Protein AF-A0A450WZ02-F1 (afdb_monomer_lite)

pLDDT: mean 93.68, std 9.13, range [35.69, 98.94]

InterPro domains:
  IPR004843 Calcineurin-like, phosphoesterase domain [PF00149] (18-175)
  IPR029052 Metallo-dependent phosphatase-like [G3DSA:3.60.21.10] (2-239)
  IPR029052 Metallo-dependent phosphatase-like [SSF56300] (8-225)
  IPR051918 Serine/threonine-protein phosphatase CPPED1 [PTHR43143] (14-234)

Radius of gyration: 17.86 Å; chains: 1; bounding box: 42×39×48 Å

Organism: NCBI:txid2126342

Sequence (249 aa):
MNPNFEIEWQLGCEIFQAIERHIPYVLCIGNHDQGYDPHPPKGVSAYSNRRDSKIDAYFPPSRFQRNPLYRYGGNFEGSSSNYFVFFTADGMDFMVITLEFMPRNEAIAWADKVIDAHRTRRCIVLTHGFLDTRANRNLHEGSYAIEGNTAQAIWDKFLKRHKNIFLVLCGHDHGEAKRSDKGEHGNLVHQVMANYQFFEKGGNGWMRVLHFHPEEDRIQFRTYSPVLNRYRHEPSSEFSLPYPMDDPR

Structure (mmCIF, N/CA/C/O backbone):
data_AF-A0A450WZ02-F1
#
_entry.id   AF-A0A450WZ02-F1
#
loop_
_atom_site.group_PDB
_atom_site.id
_atom_site.type_symbol
_atom_site.label_atom_id
_atom_site.label_alt_id
_atom_site.label_comp_id
_atom_site.label_asym_id
_atom_site.label_entity_id
_atom_site.label_seq_id
_atom_site.pdbx_PDB_ins_code
_atom_site.Cartn_x
_atom_site.Cartn_y
_atom_site.Cartn_z
_atom_site.occupancy
_atom_site.B_iso_or_equiv
_atom_site.auth_seq_id
_atom_site.auth_comp_id
_atom_site.auth_asym_id
_atom_site.auth_atom_id
_atom_site.pdbx_PDB_model_num
ATOM 1 N N . MET A 1 1 ? 17.151 -9.593 -25.426 1.00 35.69 1 MET A N 1
ATOM 2 C CA . MET A 1 1 ? 16.803 -10.186 -24.115 1.00 35.69 1 MET A CA 1
ATOM 3 C C . MET A 1 1 ? 15.761 -9.287 -23.475 1.00 35.69 1 MET A C 1
ATOM 5 O O . MET A 1 1 ? 15.899 -8.080 -23.617 1.00 35.69 1 MET A O 1
ATOM 9 N N . ASN A 1 2 ? 14.709 -9.859 -22.888 1.00 41.38 2 ASN A N 1
ATOM 10 C CA . ASN A 1 2 ? 13.503 -9.147 -22.448 1.00 41.38 2 ASN A CA 1
ATOM 11 C C . ASN A 1 2 ? 13.264 -9.398 -20.947 1.00 41.38 2 ASN A C 1
ATOM 13 O O . ASN A 1 2 ? 13.079 -10.564 -20.598 1.00 41.38 2 ASN A O 1
ATOM 17 N N . PRO A 1 3 ? 13.353 -8.374 -20.079 1.00 48.81 3 PRO A N 1
ATOM 18 C CA . PRO A 1 3 ? 13.080 -8.589 -18.652 1.00 48.81 3 PRO A CA 1
ATOM 19 C C . PRO A 1 3 ? 12.512 -7.396 -17.828 1.00 48.81 3 PRO A C 1
ATOM 21 O O . PRO A 1 3 ? 13.119 -6.346 -17.832 1.00 48.81 3 PRO A O 1
ATOM 24 N N . ASN A 1 4 ? 11.482 -7.444 -16.974 1.00 56.84 4 ASN A N 1
ATOM 25 C CA . ASN A 1 4 ? 10.454 -8.450 -16.693 1.00 56.84 4 ASN A CA 1
ATOM 26 C C . ASN A 1 4 ? 10.973 -9.900 -16.704 1.00 56.84 4 ASN A C 1
ATOM 28 O O . ASN A 1 4 ? 10.467 -10.733 -17.459 1.00 56.84 4 ASN A O 1
ATOM 32 N N . PHE A 1 5 ? 12.059 -10.178 -15.965 1.00 74.50 5 PHE A N 1
ATOM 33 C CA . PHE A 1 5 ? 12.726 -11.482 -15.998 1.00 74.50 5 PHE A CA 1
ATOM 34 C C . PHE A 1 5 ? 11.727 -12.573 -15.579 1.00 74.50 5 PHE A C 1
ATOM 36 O O . PHE A 1 5 ? 11.249 -12.586 -14.448 1.00 74.50 5 PHE A O 1
ATOM 43 N N . GLU A 1 6 ? 11.418 -13.507 -16.485 1.00 85.56 6 GLU A N 1
ATOM 44 C CA . GLU A 1 6 ? 10.421 -14.573 -16.265 1.00 85.56 6 GLU A CA 1
ATOM 45 C C . GLU A 1 6 ? 10.664 -15.344 -14.955 1.00 85.56 6 GLU A C 1
ATOM 47 O O . GLU A 1 6 ? 9.730 -15.698 -14.239 1.00 85.56 6 GLU A O 1
ATOM 52 N N . ILE A 1 7 ? 11.943 -15.546 -14.621 1.00 92.00 7 ILE A N 1
ATOM 53 C CA . ILE A 1 7 ? 12.393 -16.259 -13.425 1.00 92.00 7 ILE A CA 1
ATOM 54 C C . ILE A 1 7 ? 12.082 -15.514 -12.117 1.00 92.00 7 ILE A C 1
ATOM 56 O O . ILE A 1 7 ? 11.792 -16.164 -11.119 1.00 92.00 7 ILE A O 1
ATOM 60 N N . GLU A 1 8 ? 12.085 -14.178 -12.099 1.00 93.12 8 GLU A N 1
ATOM 61 C CA . GLU A 1 8 ? 11.747 -13.396 -10.897 1.00 93.12 8 GLU A CA 1
ATOM 62 C C . GLU A 1 8 ? 10.260 -13.552 -10.565 1.00 93.12 8 GLU A C 1
ATOM 64 O O . GLU A 1 8 ? 9.893 -13.864 -9.430 1.00 93.12 8 GLU A O 1
ATOM 69 N N . TRP A 1 9 ? 9.409 -13.438 -11.588 1.00 94.38 9 TRP A N 1
ATOM 70 C CA . TRP A 1 9 ? 7.970 -13.667 -11.479 1.00 94.38 9 TRP A CA 1
ATOM 71 C C . TRP A 1 9 ? 7.628 -15.114 -11.117 1.00 94.38 9 TRP A C 1
ATOM 73 O O . TRP A 1 9 ? 6.756 -15.344 -10.275 1.00 94.38 9 TRP A O 1
ATOM 83 N N . GLN A 1 10 ? 8.332 -16.089 -11.701 1.00 95.00 10 GLN A N 1
ATOM 84 C CA . GLN A 1 10 ? 8.174 -17.501 -11.364 1.00 95.00 10 GLN A CA 1
ATOM 85 C C . GLN A 1 10 ? 8.525 -17.774 -9.897 1.00 95.00 10 GLN A C 1
ATOM 87 O O . GLN A 1 10 ? 7.679 -18.287 -9.165 1.00 95.00 10 GLN A O 1
ATOM 92 N N . LEU A 1 11 ? 9.722 -17.387 -9.447 1.00 94.62 11 LEU A N 1
ATOM 93 C CA . LEU A 1 11 ? 10.167 -17.613 -8.068 1.00 94.62 11 LEU A CA 1
ATOM 94 C C . LEU A 1 11 ? 9.271 -16.886 -7.058 1.00 94.62 11 LEU A C 1
ATOM 96 O O . LEU A 1 11 ? 8.882 -17.470 -6.047 1.00 94.62 11 LEU A O 1
ATOM 100 N N . GLY A 1 12 ? 8.875 -15.642 -7.345 1.00 94.00 12 GLY A N 1
ATOM 101 C CA . GLY A 1 12 ? 7.908 -14.912 -6.525 1.00 94.00 12 GLY A CA 1
ATOM 102 C C . GLY A 1 12 ? 6.568 -15.649 -6.426 1.00 94.00 12 GLY A C 1
ATOM 103 O O . GLY A 1 12 ? 6.035 -15.835 -5.333 1.00 94.00 12 GLY A O 1
ATOM 104 N N . CYS A 1 13 ? 6.038 -16.135 -7.550 1.00 94.69 13 CYS A N 1
ATOM 105 C CA . CYS A 1 13 ? 4.798 -16.906 -7.585 1.00 94.69 13 CYS A CA 1
ATOM 106 C C . CYS A 1 13 ? 4.880 -18.199 -6.757 1.00 94.69 13 CYS A C 1
ATOM 108 O O . CYS A 1 13 ? 3.974 -18.446 -5.956 1.00 94.69 13 CYS A O 1
ATOM 110 N N . GLU A 1 14 ? 5.955 -18.977 -6.913 1.00 94.81 14 GLU A N 1
ATOM 111 C CA . GLU A 1 14 ? 6.219 -20.219 -6.173 1.00 94.81 14 GLU A CA 1
ATOM 112 C C 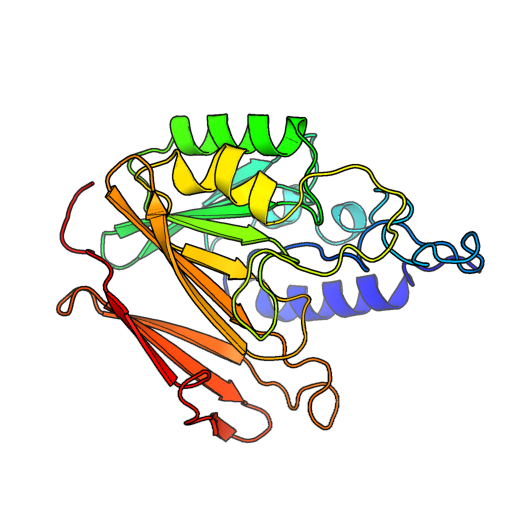. GLU A 1 14 ? 6.309 -19.970 -4.656 1.00 94.81 14 GLU A C 1
ATOM 114 O O . GLU A 1 14 ? 5.664 -20.668 -3.872 1.00 94.81 14 GLU A O 1
ATOM 119 N N . ILE A 1 15 ? 7.018 -18.917 -4.229 1.00 93.81 15 ILE A N 1
ATOM 120 C CA . ILE A 1 15 ? 7.116 -18.528 -2.812 1.00 93.81 15 ILE A CA 1
ATOM 121 C C . ILE A 1 15 ? 5.741 -18.136 -2.251 1.00 93.81 15 ILE A C 1
ATOM 123 O O . ILE A 1 15 ? 5.367 -18.581 -1.164 1.00 93.81 15 ILE A O 1
ATOM 127 N N . PHE A 1 16 ? 4.946 -17.351 -2.987 1.00 94.38 16 PHE A N 1
ATOM 128 C CA . PHE A 1 16 ? 3.605 -16.975 -2.530 1.00 94.38 16 PHE A CA 1
ATOM 129 C C . PHE A 1 16 ? 2.635 -18.166 -2.477 1.00 94.38 16 PHE A C 1
ATOM 131 O O . PHE A 1 16 ? 1.810 -18.222 -1.565 1.00 94.38 16 PHE A O 1
ATOM 138 N N . GLN A 1 17 ? 2.751 -19.153 -3.377 1.00 91.81 17 GLN A N 1
ATOM 139 C CA . GLN A 1 17 ? 1.939 -20.382 -3.317 1.00 91.81 17 GLN A CA 1
ATOM 140 C C . GLN A 1 17 ? 2.139 -21.149 -1.998 1.00 91.81 17 GLN A C 1
ATOM 142 O O . GLN A 1 17 ? 1.180 -21.725 -1.483 1.00 91.81 17 GLN A O 1
ATOM 147 N N . ALA A 1 18 ? 3.342 -21.111 -1.413 1.00 92.56 18 ALA A N 1
ATOM 148 C CA . ALA A 1 18 ? 3.637 -21.773 -0.141 1.00 92.56 18 ALA A CA 1
ATOM 149 C C . ALA A 1 18 ? 2.910 -21.152 1.072 1.00 92.56 18 ALA A C 1
ATOM 151 O O . ALA A 1 18 ? 2.700 -21.842 2.068 1.00 92.56 18 ALA A O 1
ATOM 152 N N . ILE A 1 19 ? 2.501 -19.876 1.003 1.00 90.62 19 ILE A N 1
ATOM 153 C CA . ILE A 1 19 ? 1.808 -19.176 2.105 1.00 90.62 19 ILE A CA 1
ATOM 154 C C . ILE A 1 19 ? 0.323 -18.903 1.835 1.00 90.62 19 ILE A C 1
ATOM 156 O O . ILE A 1 19 ? -0.423 -18.626 2.768 1.00 90.62 19 ILE A O 1
ATOM 160 N N . GLU A 1 20 ? -0.132 -19.003 0.587 1.00 87.56 20 GLU A N 1
ATOM 161 C CA . GLU A 1 20 ? -1.436 -18.511 0.115 1.00 87.56 20 GLU A CA 1
ATOM 162 C C . GLU A 1 20 ? -2.669 -19.079 0.839 1.00 87.56 20 GLU A C 1
ATOM 164 O O . GLU A 1 20 ? -3.699 -18.408 0.926 1.00 87.56 20 GLU A O 1
ATOM 169 N N . ARG A 1 21 ? -2.569 -20.297 1.386 1.00 85.50 21 ARG A N 1
ATOM 170 C CA . ARG A 1 21 ? -3.632 -20.949 2.180 1.00 85.50 21 ARG A CA 1
ATOM 171 C C . ARG A 1 21 ? -3.442 -20.838 3.696 1.00 85.50 21 ARG A C 1
ATOM 173 O O . ARG A 1 21 ? -4.251 -21.376 4.446 1.00 85.50 21 ARG A O 1
ATOM 180 N N . HIS A 1 22 ? -2.387 -20.160 4.136 1.00 90.88 22 HIS A N 1
ATOM 181 C CA . HIS A 1 22 ? -1.986 -20.048 5.539 1.00 90.88 22 HIS A CA 1
ATOM 182 C C . HIS A 1 22 ? -1.952 -18.596 6.028 1.00 90.88 22 HIS A C 1
ATOM 184 O O . HIS A 1 22 ? -2.196 -18.347 7.206 1.00 90.88 22 HIS A O 1
ATOM 190 N N . ILE A 1 23 ? -1.666 -17.641 5.138 1.00 91.19 23 ILE A N 1
ATOM 191 C CA . ILE A 1 23 ? -1.546 -16.215 5.444 1.00 91.19 23 ILE A CA 1
ATOM 192 C C . ILE A 1 23 ? -2.300 -15.418 4.363 1.00 91.19 23 ILE A C 1
ATOM 194 O O . ILE A 1 23 ? -2.001 -15.581 3.175 1.00 91.19 23 ILE A O 1
ATOM 198 N N . PRO A 1 24 ? -3.264 -14.548 4.727 1.00 91.31 24 PRO A N 1
ATOM 199 C CA . PRO A 1 24 ? -3.897 -13.652 3.768 1.00 91.31 24 PRO A CA 1
ATOM 200 C C . PRO A 1 24 ? -2.876 -12.621 3.273 1.00 91.31 24 PRO A C 1
ATOM 202 O O . PRO A 1 24 ? -2.177 -12.003 4.074 1.00 91.31 24 PRO A O 1
ATOM 205 N N . TYR A 1 25 ? -2.811 -12.395 1.961 1.00 94.00 25 TYR A N 1
ATOM 206 C CA . TYR A 1 25 ? -1.931 -11.383 1.377 1.00 94.00 25 TYR A CA 1
ATOM 207 C C . TYR A 1 25 ? -2.626 -10.560 0.288 1.00 94.00 25 TYR A C 1
ATOM 209 O O . TYR A 1 25 ? -3.518 -11.040 -0.417 1.00 94.00 25 TYR A O 1
ATOM 217 N N . VAL A 1 26 ? -2.170 -9.314 0.154 1.00 95.69 26 VAL A N 1
ATOM 218 C CA . VAL A 1 26 ? -2.519 -8.377 -0.919 1.00 95.69 26 VAL A CA 1
ATOM 219 C C . VAL A 1 26 ? -1.207 -7.891 -1.531 1.00 95.69 26 VAL A C 1
ATOM 221 O O . VAL A 1 26 ? -0.297 -7.519 -0.791 1.00 95.69 26 VAL A O 1
ATOM 224 N N . LEU A 1 27 ? -1.089 -7.930 -2.857 1.00 96.00 27 LEU A N 1
ATOM 225 C CA . LEU A 1 27 ? 0.098 -7.479 -3.582 1.00 96.00 27 LEU A CA 1
ATOM 226 C C . LEU A 1 27 ? -0.101 -6.071 -4.125 1.00 96.00 27 LEU A C 1
ATOM 228 O O . LEU A 1 27 ? -1.142 -5.774 -4.695 1.00 96.00 27 LEU A O 1
ATOM 232 N N . CYS A 1 28 ? 0.934 -5.245 -4.012 1.00 97.00 28 CYS A N 1
ATOM 233 C CA . CYS A 1 28 ? 1.017 -3.949 -4.668 1.00 97.00 28 CYS A CA 1
ATOM 234 C C . CYS A 1 28 ? 2.191 -3.977 -5.643 1.00 97.00 28 CYS A C 1
ATOM 236 O O . CYS A 1 28 ? 3.328 -4.165 -5.210 1.00 97.00 28 CYS A O 1
ATOM 238 N N . ILE A 1 29 ? 1.922 -3.779 -6.935 1.00 95.81 29 ILE A N 1
ATOM 239 C CA . ILE A 1 29 ? 2.976 -3.713 -7.951 1.00 95.81 29 ILE A CA 1
ATOM 240 C C . ILE A 1 29 ? 3.786 -2.417 -7.813 1.00 95.81 29 ILE A C 1
ATOM 242 O O . ILE A 1 29 ? 3.241 -1.351 -7.515 1.00 95.81 29 ILE A O 1
ATOM 246 N N . GLY A 1 30 ? 5.096 -2.519 -8.008 1.00 95.00 30 GLY A N 1
ATOM 247 C CA . GLY A 1 30 ? 6.044 -1.416 -7.976 1.00 95.00 30 GLY A CA 1
ATOM 248 C C . GLY A 1 30 ? 6.490 -0.938 -9.349 1.00 95.00 30 GLY A C 1
ATOM 249 O O . GLY A 1 30 ? 6.017 -1.389 -10.391 1.00 95.00 30 GLY A O 1
ATOM 250 N N . ASN A 1 31 ? 7.441 -0.003 -9.355 1.00 93.69 31 ASN A N 1
ATOM 251 C CA . ASN A 1 31 ? 7.962 0.563 -10.599 1.00 93.69 31 ASN A CA 1
ATOM 252 C C . ASN A 1 31 ? 8.726 -0.471 -11.448 1.00 93.69 31 ASN A C 1
ATOM 254 O O . ASN A 1 31 ? 8.789 -0.310 -12.664 1.00 93.69 31 ASN A O 1
ATOM 258 N N . HIS A 1 32 ? 9.278 -1.518 -10.823 1.00 93.44 32 HIS A N 1
ATOM 259 C CA . HIS A 1 32 ? 9.980 -2.618 -11.494 1.00 93.44 32 HIS A CA 1
ATOM 260 C C . HIS A 1 32 ? 9.039 -3.657 -12.127 1.00 93.44 32 HIS A C 1
ATOM 262 O O . HIS A 1 32 ? 9.446 -4.354 -13.053 1.00 93.44 32 HIS A O 1
ATOM 268 N N . ASP A 1 33 ? 7.786 -3.730 -11.669 1.00 94.69 33 ASP A N 1
ATOM 269 C CA . ASP A 1 33 ? 6.807 -4.737 -12.096 1.00 94.69 33 ASP A CA 1
ATOM 270 C C . ASP A 1 33 ? 6.028 -4.336 -13.361 1.00 94.69 33 ASP A C 1
ATOM 272 O O . ASP A 1 33 ? 5.289 -5.153 -13.915 1.00 94.69 33 ASP A O 1
ATOM 276 N N . GLN A 1 34 ? 6.173 -3.088 -13.822 1.00 91.19 34 GLN A N 1
ATOM 277 C CA . GLN A 1 34 ? 5.563 -2.573 -15.050 1.00 91.19 34 GLN A CA 1
ATOM 278 C C . GLN A 1 34 ? 6.633 -1.980 -15.980 1.00 91.19 34 GLN A C 1
ATOM 280 O O . GLN A 1 34 ? 7.400 -1.113 -15.564 1.00 91.19 34 GLN A O 1
ATOM 285 N N . GLY A 1 35 ? 6.658 -2.445 -17.232 1.00 90.50 35 GLY A N 1
ATOM 286 C CA . GLY A 1 35 ? 7.468 -1.952 -18.348 1.00 90.50 35 GLY A 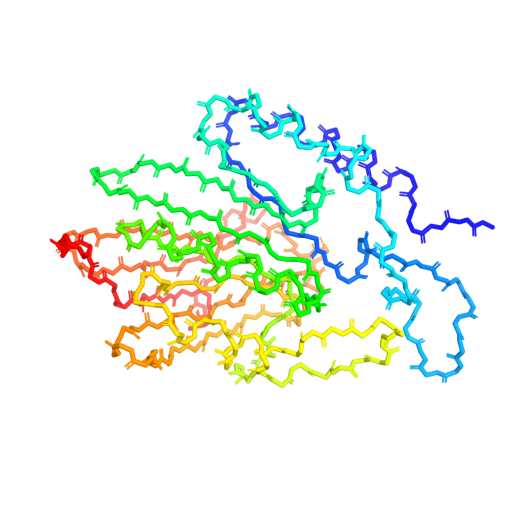CA 1
ATOM 287 C C . GLY A 1 35 ? 8.985 -1.968 -18.141 1.00 90.50 35 GLY A C 1
ATOM 288 O O . GLY A 1 35 ? 9.508 -1.314 -17.243 1.00 90.50 35 GLY A O 1
ATOM 289 N N . TYR A 1 36 ? 9.728 -2.602 -19.050 1.00 91.19 36 TYR A N 1
ATOM 290 C CA . TYR A 1 36 ? 11.189 -2.477 -19.069 1.00 91.19 36 TYR A CA 1
ATOM 291 C C . TYR A 1 36 ? 11.765 -2.276 -20.468 1.00 91.19 36 TYR A C 1
ATOM 293 O O . TYR A 1 36 ? 11.321 -2.880 -21.441 1.00 91.19 36 TYR A O 1
ATOM 301 N N . ASP A 1 37 ? 12.779 -1.419 -20.539 1.00 89.56 37 ASP A N 1
ATOM 302 C CA . ASP A 1 37 ? 13.630 -1.203 -21.698 1.00 89.56 37 ASP A CA 1
ATOM 303 C C . ASP A 1 37 ? 15.099 -1.267 -21.233 1.00 89.56 37 ASP A C 1
ATOM 305 O O . ASP A 1 37 ? 15.474 -0.508 -20.336 1.00 89.56 37 ASP A O 1
ATOM 309 N N . PRO A 1 38 ? 15.947 -2.156 -21.791 1.00 89.00 38 PRO A N 1
ATOM 310 C CA . PRO A 1 38 ? 17.371 -2.204 -21.452 1.00 89.00 38 PRO A CA 1
ATOM 311 C C . PRO A 1 38 ? 18.166 -1.001 -21.982 1.00 89.00 38 PRO A C 1
ATOM 313 O O . PRO A 1 38 ? 19.296 -0.787 -21.547 1.00 89.00 38 PRO A O 1
ATOM 316 N N . HIS A 1 39 ? 17.610 -0.228 -22.921 1.00 91.25 39 HIS A N 1
ATOM 317 C CA . HIS A 1 39 ? 18.265 0.915 -23.558 1.00 91.25 39 HIS A CA 1
ATOM 318 C C . HIS A 1 39 ? 17.325 2.137 -23.602 1.00 91.25 39 HIS A C 1
ATOM 320 O O . HIS A 1 39 ? 17.039 2.656 -24.686 1.00 91.25 39 HIS A O 1
ATOM 326 N N . PRO A 1 40 ? 16.838 2.621 -22.442 1.00 89.56 40 PRO A N 1
ATOM 327 C CA . PRO A 1 40 ? 15.923 3.752 -22.399 1.00 89.56 40 PRO A CA 1
ATOM 328 C C . PRO A 1 40 ? 16.619 5.030 -22.912 1.00 89.56 40 PRO A C 1
ATOM 330 O O . PRO A 1 40 ? 17.850 5.147 -22.834 1.00 89.56 40 PRO A O 1
ATOM 333 N N . PRO A 1 41 ? 15.863 6.033 -23.398 1.00 89.50 41 PRO A N 1
ATOM 334 C CA . PRO A 1 41 ? 16.416 7.343 -23.733 1.00 89.50 41 PRO A CA 1
ATOM 335 C C . PRO A 1 41 ? 17.217 7.948 -22.570 1.00 89.50 41 PRO A C 1
ATOM 337 O O . PRO A 1 41 ? 16.915 7.712 -21.401 1.00 89.50 41 PRO A O 1
ATOM 340 N N . LYS A 1 42 ? 18.238 8.764 -22.861 1.00 89.00 42 LYS A N 1
ATOM 341 C CA . LYS A 1 42 ? 19.106 9.334 -21.815 1.00 89.00 42 LYS A CA 1
ATOM 342 C C . LYS A 1 42 ? 18.285 10.097 -20.766 1.00 89.00 42 LYS A C 1
ATOM 344 O O . LYS A 1 42 ? 17.628 11.081 -21.088 1.00 89.00 42 LYS A O 1
ATOM 349 N N . GLY A 1 43 ? 18.406 9.674 -19.509 1.00 86.06 43 GLY A N 1
ATOM 350 C CA . GLY A 1 43 ? 17.680 10.240 -18.369 1.00 86.06 43 GLY A CA 1
ATOM 351 C C . GLY A 1 43 ? 16.363 9.526 -18.053 1.00 86.06 43 GLY A C 1
ATOM 352 O O . GLY A 1 43 ? 15.857 9.702 -16.950 1.00 86.06 43 GLY A O 1
ATOM 353 N N . VAL A 1 44 ? 15.839 8.695 -18.957 1.00 88.81 44 VAL A N 1
ATOM 354 C CA . VAL A 1 44 ? 14.633 7.890 -18.733 1.00 88.81 44 VAL A CA 1
ATOM 355 C C . VAL A 1 44 ? 14.971 6.622 -17.947 1.00 88.81 44 VAL A C 1
ATOM 357 O O . VAL A 1 44 ? 16.017 6.006 -18.149 1.00 88.81 44 VAL A O 1
ATOM 360 N N . SER A 1 45 ? 14.087 6.239 -17.026 1.00 90.12 45 SER A N 1
ATOM 361 C CA . SER A 1 45 ? 14.211 4.997 -16.259 1.00 90.12 45 SER A CA 1
ATOM 362 C C . SER A 1 45 ? 14.085 3.769 -17.167 1.00 90.12 45 SER A C 1
ATOM 364 O O . SER A 1 45 ? 13.196 3.703 -18.015 1.00 90.12 45 SER A O 1
ATOM 366 N N . ALA A 1 46 ? 14.928 2.756 -16.940 1.00 91.19 46 ALA A N 1
ATOM 367 C CA . ALA A 1 46 ? 14.789 1.455 -17.599 1.00 91.19 46 ALA A CA 1
ATOM 368 C C . ALA A 1 46 ? 13.448 0.788 -17.249 1.00 91.19 46 ALA A C 1
ATOM 370 O O . ALA A 1 46 ? 12.822 0.183 -18.111 1.00 91.19 46 ALA A O 1
ATOM 371 N N . TYR A 1 47 ? 12.973 0.958 -16.011 1.00 91.88 47 TYR A N 1
ATOM 372 C CA . TYR A 1 47 ? 11.698 0.431 -15.507 1.00 91.88 47 TYR A CA 1
ATOM 373 C C . TYR A 1 47 ? 10.587 1.486 -15.568 1.00 91.88 47 TYR A C 1
ATOM 375 O O . TYR A 1 47 ? 10.890 2.677 -15.483 1.00 91.88 47 TYR A O 1
ATOM 383 N N . SER A 1 48 ? 9.313 1.094 -15.661 1.00 92.50 48 SER A N 1
ATOM 384 C CA . SER A 1 48 ? 8.176 2.022 -15.800 1.00 92.50 48 SER A CA 1
ATOM 385 C C . SER A 1 48 ? 8.332 2.996 -16.984 1.00 92.50 48 SER A C 1
ATOM 387 O O . SER A 1 48 ? 7.966 4.170 -16.920 1.00 92.50 48 SER A O 1
ATOM 389 N N . ASN A 1 49 ? 8.871 2.504 -18.106 1.00 89.56 49 ASN A N 1
ATOM 390 C CA . ASN A 1 49 ? 8.766 3.183 -19.407 1.00 89.56 49 ASN A CA 1
ATOM 391 C C . ASN A 1 49 ? 7.449 2.845 -20.141 1.00 89.56 49 ASN A C 1
ATOM 393 O O . ASN A 1 49 ? 7.063 3.531 -21.083 1.00 89.56 49 ASN A O 1
ATOM 397 N N . ARG A 1 50 ? 6.759 1.790 -19.693 1.00 90.44 50 ARG A N 1
ATOM 398 C CA . ARG A 1 50 ? 5.470 1.277 -20.179 1.00 90.44 50 ARG A CA 1
ATOM 399 C C . ARG A 1 50 ? 4.676 0.723 -18.989 1.00 90.44 50 ARG A C 1
ATOM 401 O O . ARG A 1 50 ? 5.208 0.622 -17.885 1.00 90.44 50 ARG A O 1
ATOM 408 N N . ARG A 1 51 ? 3.411 0.363 -19.221 1.00 90.81 51 ARG A N 1
ATOM 409 C CA . ARG A 1 51 ? 2.493 -0.203 -18.211 1.00 90.81 51 ARG A CA 1
ATOM 410 C C . ARG A 1 51 ? 2.263 -1.712 -18.337 1.00 90.81 51 ARG A C 1
ATOM 412 O O . ARG A 1 51 ? 1.426 -2.257 -17.629 1.00 90.81 51 ARG A O 1
ATOM 419 N N . ASP A 1 52 ? 2.962 -2.395 -19.241 1.00 91.12 52 ASP A N 1
ATOM 420 C CA . ASP A 1 52 ? 2.853 -3.845 -19.383 1.00 91.12 52 ASP A CA 1
ATOM 421 C C . ASP A 1 52 ? 3.476 -4.559 -18.176 1.00 91.12 52 ASP A C 1
ATOM 423 O O . ASP A 1 52 ? 4.615 -4.298 -17.793 1.00 91.12 52 ASP A O 1
ATOM 427 N N . SER A 1 53 ? 2.721 -5.471 -17.572 1.00 94.19 53 SER A N 1
ATOM 428 C CA . SER A 1 53 ? 3.138 -6.238 -16.400 1.00 94.19 53 SER A CA 1
ATOM 429 C C . SER A 1 53 ? 2.835 -7.718 -16.599 1.00 94.19 53 SER A C 1
ATOM 431 O O . SER A 1 53 ? 1.885 -8.087 -17.289 1.00 94.19 53 SER A O 1
ATOM 433 N N . LYS A 1 54 ? 3.627 -8.580 -15.957 1.00 95.12 54 LYS A N 1
ATOM 434 C CA . LYS A 1 54 ? 3.358 -10.022 -15.877 1.00 95.12 54 LYS A CA 1
ATOM 435 C C . LYS A 1 54 ? 2.431 -10.392 -14.713 1.00 95.12 54 LYS A C 1
ATOM 437 O O . LYS A 1 54 ? 2.104 -11.5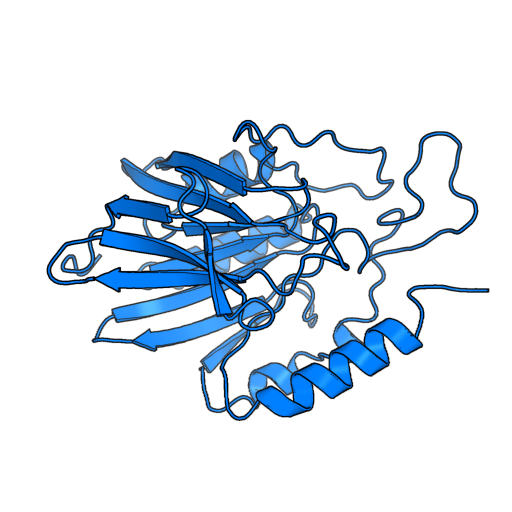71 -14.572 1.00 95.12 54 LYS A O 1
ATOM 442 N N . ILE A 1 55 ? 1.965 -9.417 -13.922 1.00 96.25 55 ILE A N 1
ATOM 443 C CA . ILE A 1 55 ? 1.128 -9.647 -12.734 1.00 96.25 55 ILE A CA 1
ATOM 444 C C . ILE A 1 55 ? -0.064 -10.569 -13.013 1.00 96.25 55 ILE A C 1
ATOM 446 O O . ILE A 1 55 ? -0.282 -11.505 -12.254 1.00 96.25 55 ILE A O 1
ATOM 450 N N . ASP A 1 56 ? -0.770 -10.408 -14.134 1.00 96.88 56 ASP A N 1
ATOM 451 C CA . ASP A 1 56 ? -1.952 -11.224 -14.446 1.00 96.88 56 ASP A CA 1
ATOM 452 C C . ASP A 1 56 ? -1.629 -12.644 -14.936 1.00 96.88 56 ASP A C 1
ATOM 454 O O . ASP A 1 56 ? -2.487 -13.522 -14.870 1.00 96.88 56 ASP A O 1
ATOM 458 N N . ALA A 1 57 ? -0.395 -12.912 -15.373 1.00 96.31 57 ALA A N 1
ATOM 459 C CA . ALA A 1 57 ? 0.041 -14.262 -15.731 1.00 96.31 57 ALA A CA 1
ATOM 460 C C . ALA A 1 57 ? 0.371 -15.114 -14.488 1.00 96.31 57 ALA A C 1
ATOM 462 O O . ALA A 1 57 ? 0.119 -16.318 -14.476 1.00 96.31 57 ALA A O 1
ATOM 463 N N . TYR A 1 58 ? 0.898 -14.488 -13.430 1.00 95.94 58 TYR A N 1
ATOM 464 C CA . TYR A 1 58 ? 1.380 -15.164 -12.213 1.00 95.94 58 TYR A CA 1
ATOM 465 C C . TYR A 1 58 ? 0.435 -15.022 -11.010 1.00 95.94 58 TYR A C 1
ATOM 467 O O . TYR A 1 58 ? 0.323 -15.912 -10.160 1.00 95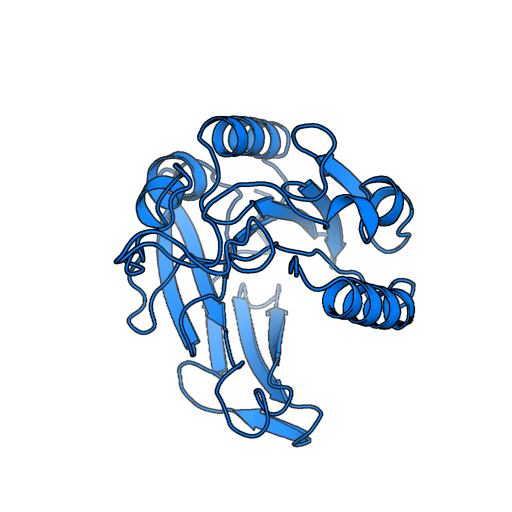.94 58 TYR A O 1
ATOM 475 N N . PHE A 1 59 ? -0.288 -13.911 -10.954 1.00 96.56 59 PHE A N 1
ATOM 476 C CA . PHE A 1 59 ? -1.257 -13.557 -9.926 1.00 96.56 59 PHE A CA 1
ATOM 477 C C . PHE A 1 59 ? -2.567 -13.054 -10.567 1.00 96.56 59 PHE A C 1
ATOM 479 O O . PHE A 1 59 ? -3.002 -11.942 -10.269 1.00 96.56 59 PHE A O 1
ATOM 486 N N . PRO A 1 60 ? -3.229 -13.839 -11.443 1.00 96.94 60 PRO A N 1
ATOM 487 C CA . PRO A 1 60 ? -4.493 -13.434 -12.064 1.00 96.94 60 PRO A CA 1
ATOM 488 C C . PRO A 1 60 ? -5.569 -13.131 -11.008 1.00 96.94 60 PRO A C 1
ATOM 490 O O . PRO A 1 60 ? -5.572 -13.771 -9.954 1.00 96.94 60 PRO A O 1
ATOM 493 N N . PRO A 1 61 ? -6.572 -12.278 -11.289 1.00 97.38 61 PRO A N 1
ATOM 494 C CA . PRO A 1 61 ? -7.674 -12.011 -10.359 1.00 97.38 61 PRO A CA 1
ATOM 495 C C . PRO A 1 61 ? -8.374 -13.270 -9.831 1.00 97.38 61 PRO A C 1
ATOM 497 O O . PRO A 1 61 ? -8.770 -13.326 -8.668 1.00 97.38 61 PRO A O 1
ATOM 500 N N . SER A 1 62 ? -8.464 -14.319 -10.655 1.00 96.06 62 SER A N 1
ATOM 501 C CA . SER A 1 62 ? -9.039 -15.617 -10.276 1.00 96.06 62 SER A CA 1
ATOM 502 C C . SER A 1 62 ? -8.265 -16.338 -9.165 1.00 96.06 62 SER A C 1
ATOM 504 O O . SER A 1 62 ? -8.813 -17.234 -8.525 1.00 96.06 62 SER A O 1
ATOM 506 N N . ARG A 1 63 ? -6.995 -15.994 -8.929 1.00 93.31 63 ARG A N 1
ATOM 507 C CA . ARG A 1 63 ? -6.186 -16.479 -7.804 1.00 93.31 63 ARG A CA 1
ATOM 508 C C . ARG A 1 63 ? -6.707 -15.872 -6.499 1.00 93.31 63 ARG A C 1
ATOM 510 O O . ARG A 1 63 ? -7.197 -16.597 -5.637 1.00 93.31 63 ARG A O 1
ATOM 517 N N . PHE A 1 64 ? -6.751 -14.543 -6.432 1.00 94.25 64 PHE A N 1
ATOM 518 C CA . PHE A 1 64 ? -7.259 -13.789 -5.282 1.00 94.25 64 PHE A CA 1
ATOM 519 C C . PHE A 1 64 ? -8.749 -14.048 -4.990 1.00 94.25 64 PHE A C 1
ATOM 521 O O . PHE A 1 64 ? -9.142 -14.129 -3.831 1.00 94.25 64 PHE A O 1
ATOM 528 N N . GLN A 1 65 ? -9.577 -14.261 -6.020 1.00 94.81 65 GLN A N 1
ATOM 529 C CA . GLN A 1 65 ? -10.991 -14.652 -5.875 1.00 94.81 65 GLN A CA 1
ATOM 530 C C . GLN A 1 65 ? -11.208 -15.993 -5.160 1.00 94.81 65 GLN A C 1
ATOM 532 O O . GLN A 1 65 ? -12.288 -16.221 -4.621 1.00 94.81 65 GLN A O 1
ATOM 537 N N . ARG A 1 66 ? -10.215 -16.892 -5.175 1.00 90.75 66 ARG A N 1
ATOM 538 C CA . ARG A 1 66 ? -10.293 -18.236 -4.576 1.00 90.75 66 ARG A CA 1
ATOM 539 C C . ARG A 1 66 ? -9.595 -18.336 -3.217 1.00 90.75 66 ARG A C 1
ATOM 541 O O . ARG A 1 66 ? -9.529 -19.433 -2.662 1.00 90.75 66 ARG A O 1
ATOM 548 N N . ASN A 1 67 ? -9.072 -17.234 -2.679 1.00 90.56 67 ASN A N 1
ATOM 549 C CA . ASN A 1 67 ? -8.451 -17.238 -1.359 1.00 90.56 67 ASN A CA 1
ATOM 550 C C . ASN A 1 67 ? -9.536 -17.331 -0.260 1.00 90.56 67 ASN A C 1
ATOM 552 O O . ASN A 1 67 ? -10.450 -16.511 -0.261 1.00 90.56 67 ASN A O 1
ATOM 556 N N . PRO A 1 68 ? -9.473 -18.301 0.674 1.00 90.19 68 PRO A N 1
ATOM 557 C CA . PRO A 1 68 ? -10.498 -18.469 1.707 1.00 90.19 68 PRO A CA 1
ATOM 558 C C . PRO A 1 68 ? -10.318 -17.539 2.921 1.00 90.19 68 PRO A C 1
ATOM 560 O O . PRO A 1 68 ? -11.179 -17.519 3.795 1.00 90.19 68 PRO A O 1
ATOM 563 N N . LEU A 1 69 ? -9.201 -16.808 3.014 1.00 93.56 69 LEU A N 1
ATOM 564 C CA . LEU A 1 69 ? -8.812 -16.022 4.195 1.00 93.56 69 LEU A CA 1
ATOM 565 C C . LEU A 1 69 ? -9.314 -14.566 4.149 1.00 93.56 69 LEU A C 1
ATOM 567 O O . LEU A 1 69 ? -9.162 -13.826 5.118 1.00 93.56 69 LEU A O 1
ATOM 571 N N . TYR A 1 70 ? -9.907 -14.147 3.030 1.00 95.94 70 TYR A N 1
ATOM 572 C CA . TYR A 1 70 ? -10.566 -12.853 2.839 1.00 95.94 70 TYR A CA 1
ATOM 573 C C . TYR A 1 70 ? -11.615 -12.958 1.726 1.00 95.94 70 TYR A C 1
ATOM 575 O O . TYR A 1 70 ? -11.625 -13.906 0.946 1.00 95.94 70 TYR A O 1
ATOM 583 N N . ARG A 1 71 ? -12.484 -11.953 1.596 1.00 97.69 71 ARG A N 1
ATOM 584 C CA . ARG A 1 71 ? -13.431 -11.847 0.480 1.00 97.69 71 ARG A CA 1
ATOM 585 C C . ARG A 1 71 ? -12.876 -10.908 -0.588 1.00 97.69 71 ARG A C 1
ATOM 587 O O . ARG A 1 71 ? -12.715 -9.716 -0.334 1.00 97.69 71 ARG A O 1
ATOM 594 N N . TYR A 1 72 ? -12.634 -11.415 -1.794 1.00 98.12 72 TYR A N 1
ATOM 595 C CA . TYR A 1 72 ? -12.288 -10.575 -2.944 1.00 98.12 72 TYR A CA 1
ATOM 596 C C . TYR A 1 72 ? -13.425 -9.599 -3.283 1.00 98.12 72 TYR A C 1
ATOM 598 O O . TYR A 1 72 ? -14.592 -9.991 -3.282 1.00 98.12 72 TYR A O 1
ATOM 606 N N . GLY A 1 73 ? -13.097 -8.332 -3.548 1.00 98.31 73 GLY A N 1
ATOM 607 C CA . GLY A 1 73 ? -14.086 -7.290 -3.828 1.00 98.31 73 GLY A CA 1
ATOM 608 C C . GLY A 1 73 ? -14.232 -6.945 -5.308 1.00 98.31 73 GLY A C 1
ATOM 609 O O . GLY A 1 73 ? -15.350 -6.775 -5.787 1.00 98.31 73 GLY A O 1
ATOM 610 N N . GLY A 1 74 ? -13.121 -6.880 -6.041 1.00 98.50 74 GLY A N 1
ATOM 611 C CA . GLY A 1 74 ? -13.107 -6.508 -7.454 1.00 98.50 74 GLY A CA 1
ATOM 612 C C . GLY A 1 74 ? -11.750 -5.970 -7.900 1.00 98.50 74 GLY A C 1
ATOM 613 O O . GLY A 1 74 ? -10.823 -5.854 -7.099 1.00 98.50 74 GLY A O 1
ATOM 614 N N . ASN A 1 75 ? -11.651 -5.623 -9.181 1.00 98.69 75 ASN A N 1
ATOM 615 C CA . ASN A 1 75 ? -10.474 -5.011 -9.797 1.00 98.69 75 ASN A CA 1
ATOM 616 C C . ASN A 1 75 ? -10.853 -3.897 -10.776 1.00 98.69 75 ASN A C 1
ATOM 618 O O . ASN A 1 75 ? -12.027 -3.712 -11.114 1.00 98.69 75 ASN A O 1
ATOM 622 N N . PHE A 1 76 ? -9.833 -3.170 -11.215 1.00 98.50 76 PHE A N 1
ATOM 623 C CA . PHE A 1 76 ? -9.880 -2.300 -12.377 1.00 98.50 76 PHE A CA 1
ATOM 624 C C . PHE A 1 76 ? -9.467 -3.089 -13.630 1.00 98.50 76 PHE A C 1
ATOM 626 O O . PHE A 1 76 ? -8.509 -3.859 -13.590 1.00 98.50 76 PHE A O 1
ATOM 633 N N . GLU A 1 77 ? -10.184 -2.894 -14.740 1.00 97.06 77 GLU A N 1
ATOM 634 C CA . GLU A 1 77 ? -9.822 -3.393 -16.085 1.00 97.06 77 GLU A CA 1
ATOM 635 C C . GLU A 1 77 ? -9.557 -4.913 -16.213 1.00 97.06 77 GLU A C 1
ATOM 637 O O . GLU A 1 77 ? -8.956 -5.356 -17.187 1.00 97.06 77 GLU A O 1
ATOM 642 N N . GLY A 1 78 ? -10.029 -5.741 -15.275 1.00 97.75 78 GLY A N 1
ATOM 643 C CA . GLY A 1 78 ? -9.767 -7.184 -15.292 1.00 97.75 78 GLY A CA 1
ATOM 644 C C . GLY A 1 78 ? -8.368 -7.573 -14.801 1.00 97.75 78 GLY A C 1
ATOM 645 O O . GLY A 1 78 ? -7.986 -8.725 -14.991 1.00 97.75 78 GLY A O 1
ATOM 646 N N . SER A 1 79 ? -7.623 -6.650 -14.179 1.00 97.62 79 SER A N 1
ATOM 647 C CA . SER A 1 79 ? -6.210 -6.821 -13.817 1.00 97.62 79 SER A CA 1
ATOM 648 C C . SER A 1 79 ? -5.958 -6.768 -12.310 1.00 97.62 79 SER A C 1
ATOM 650 O O . SER A 1 79 ? -6.493 -5.933 -11.584 1.00 97.62 79 SER A O 1
ATOM 652 N N . SER A 1 80 ? -5.042 -7.603 -11.837 1.00 97.56 80 SER A N 1
ATOM 653 C CA . SER A 1 80 ? -4.474 -7.562 -10.489 1.00 97.56 80 SER A CA 1
ATOM 654 C C . SER A 1 80 ? -3.525 -6.380 -10.247 1.00 97.56 80 SER A C 1
ATOM 656 O O . SER A 1 80 ? -3.022 -6.229 -9.136 1.00 97.56 80 SER A O 1
ATOM 658 N N . SER A 1 81 ? -3.300 -5.513 -11.240 1.00 97.38 81 SER A N 1
ATOM 659 C CA . SER A 1 81 ? -2.553 -4.256 -11.068 1.00 97.38 81 SER A CA 1
ATOM 660 C C . SER A 1 81 ? -3.249 -3.280 -10.108 1.00 97.38 81 SER A C 1
ATOM 662 O O . SER A 1 81 ? -2.580 -2.533 -9.398 1.00 97.38 81 SER A O 1
ATOM 664 N N . ASN A 1 82 ? -4.589 -3.295 -10.061 1.00 98.50 82 ASN A N 1
ATOM 665 C CA . ASN A 1 82 ? -5.390 -2.507 -9.121 1.00 98.50 82 ASN A CA 1
ATOM 666 C C . ASN A 1 82 ? -6.605 -3.335 -8.673 1.00 98.50 82 ASN A C 1
ATOM 668 O O . ASN A 1 82 ? -7.487 -3.640 -9.479 1.00 98.50 82 ASN A O 1
ATOM 672 N N . TYR A 1 83 ? -6.676 -3.704 -7.394 1.00 98.81 83 TYR A N 1
ATOM 673 C CA . TYR A 1 83 ? -7.771 -4.523 -6.862 1.00 98.81 83 TYR A CA 1
ATOM 674 C C . TYR A 1 83 ? -8.056 -4.233 -5.389 1.00 98.81 83 TYR A C 1
ATOM 676 O O . TYR A 1 83 ? -7.320 -3.498 -4.730 1.00 98.81 83 TYR A O 1
ATOM 684 N N . PHE A 1 84 ? -9.151 -4.785 -4.870 1.00 98.81 84 PHE A N 1
ATOM 685 C CA . PHE A 1 84 ? -9.502 -4.662 -3.458 1.00 98.81 84 PHE A CA 1
ATOM 686 C C . PHE A 1 84 ? -10.067 -5.951 -2.866 1.00 98.81 84 PHE A C 1
ATOM 688 O O . PHE A 1 84 ? -10.671 -6.781 -3.552 1.00 98.81 84 PHE A O 1
ATOM 695 N N . VAL A 1 85 ? -9.868 -6.098 -1.558 1.00 98.69 85 VAL A N 1
ATOM 696 C CA . VAL A 1 85 ? -10.345 -7.219 -0.744 1.00 98.69 85 VAL A CA 1
ATOM 697 C C . VAL A 1 85 ? -10.969 -6.713 0.554 1.00 98.69 85 VAL A C 1
ATOM 699 O O . VAL A 1 85 ? -10.732 -5.584 0.989 1.00 98.69 85 VAL A O 1
ATOM 702 N N . PHE A 1 86 ? -11.749 -7.576 1.192 1.00 98.50 86 PHE A N 1
ATOM 703 C CA . PHE A 1 86 ? -12.426 -7.331 2.456 1.00 98.50 86 PHE A CA 1
ATOM 704 C C . PHE A 1 86 ? -12.079 -8.412 3.467 1.00 98.50 86 PHE A C 1
ATOM 706 O O . PHE A 1 86 ? -12.046 -9.594 3.127 1.00 98.50 86 PHE A O 1
ATOM 713 N N . PHE A 1 87 ? -11.925 -8.017 4.721 1.00 97.38 87 PHE A N 1
ATOM 714 C CA . PHE A 1 87 ? -11.860 -8.938 5.847 1.00 97.38 87 PHE A CA 1
ATOM 715 C C . PHE A 1 87 ? -12.540 -8.302 7.061 1.00 97.38 87 PHE A C 1
ATOM 717 O O . PHE A 1 87 ? -12.790 -7.093 7.083 1.00 97.38 87 PHE A O 1
ATOM 724 N N . THR A 1 88 ? -12.835 -9.124 8.059 1.00 96.12 88 THR A N 1
ATOM 725 C CA . THR A 1 88 ? -13.385 -8.691 9.343 1.00 96.12 88 THR A CA 1
ATOM 726 C C . THR A 1 88 ? -12.459 -9.226 10.428 1.00 96.12 88 THR A C 1
ATOM 728 O O . THR A 1 88 ? -12.081 -10.396 10.384 1.00 96.12 88 THR A O 1
ATOM 731 N N . ALA A 1 89 ? -12.061 -8.378 11.370 1.00 93.94 89 ALA A N 1
ATOM 732 C CA . ALA A 1 89 ? -11.212 -8.755 12.495 1.00 93.94 89 ALA A CA 1
ATOM 733 C C . ALA A 1 89 ? -11.683 -7.994 13.733 1.00 93.94 89 ALA A C 1
ATOM 735 O O . ALA A 1 89 ? -11.927 -6.796 13.642 1.00 93.94 89 ALA A O 1
ATOM 736 N N . ASP A 1 90 ? -11.842 -8.696 14.854 1.00 92.56 90 ASP A N 1
ATOM 737 C CA . ASP A 1 90 ? -12.323 -8.132 16.123 1.00 92.56 90 ASP A CA 1
ATOM 738 C C . ASP A 1 90 ? -13.597 -7.268 15.982 1.00 92.56 90 ASP A C 1
ATOM 740 O O . ASP A 1 90 ? -13.645 -6.093 16.329 1.00 92.56 90 ASP A O 1
ATOM 744 N N . GLY A 1 91 ? -14.621 -7.820 15.319 1.00 92.44 91 GLY A N 1
ATOM 745 C CA . GLY A 1 91 ? -15.883 -7.124 15.022 1.00 92.44 91 GLY A CA 1
ATOM 746 C C . GLY A 1 91 ? -15.792 -5.984 13.993 1.00 92.44 91 GLY A C 1
ATOM 747 O O . GLY A 1 91 ? -16.817 -5.564 13.457 1.00 92.44 91 GLY A O 1
ATOM 748 N N . MET A 1 92 ? -14.592 -5.510 13.654 1.00 94.38 92 MET A N 1
ATOM 749 C CA . MET A 1 92 ? -14.371 -4.417 12.714 1.00 94.38 92 MET A CA 1
ATOM 750 C C . MET A 1 92 ? -14.316 -4.892 11.261 1.00 94.38 92 MET A C 1
ATOM 752 O O . MET A 1 92 ? -13.553 -5.788 10.895 1.00 94.38 92 MET A O 1
ATOM 756 N N . ASP A 1 93 ? -15.076 -4.213 10.404 1.00 96.94 93 ASP A N 1
ATOM 757 C CA . ASP A 1 93 ? -15.076 -4.424 8.960 1.00 96.94 93 ASP A CA 1
ATOM 758 C C . ASP A 1 93 ? -13.997 -3.583 8.259 1.00 96.94 93 ASP A C 1
ATOM 760 O O . ASP A 1 93 ? -14.028 -2.346 8.277 1.00 96.94 93 ASP A O 1
ATOM 764 N N . PHE A 1 94 ? -13.074 -4.257 7.574 1.00 98.06 94 PHE A N 1
ATOM 765 C CA . PHE A 1 94 ? -11.981 -3.640 6.827 1.00 98.06 94 PHE A CA 1
ATOM 766 C C . PHE A 1 94 ? -12.162 -3.774 5.313 1.00 98.06 94 PHE A C 1
ATOM 768 O O . PHE A 1 94 ? -12.903 -4.625 4.800 1.00 98.06 94 PHE A O 1
ATOM 775 N N . MET A 1 95 ? -11.434 -2.928 4.589 1.00 98.62 95 MET A N 1
ATOM 776 C CA . MET A 1 95 ? -11.070 -3.161 3.198 1.00 98.62 95 MET A CA 1
ATOM 777 C C . MET A 1 95 ? -9.612 -2.772 2.948 1.00 98.62 95 MET A C 1
ATOM 779 O O . MET A 1 95 ? -9.092 -1.843 3.568 1.00 98.62 95 MET A O 1
ATOM 783 N N . VAL A 1 96 ? -8.970 -3.467 2.014 1.00 98.88 96 VAL A N 1
ATOM 784 C CA . VAL A 1 96 ? -7.653 -3.101 1.485 1.00 98.88 96 VAL A CA 1
ATOM 785 C C . VAL A 1 96 ? -7.809 -2.884 -0.008 1.00 98.88 96 VAL A C 1
ATOM 787 O O . VAL A 1 96 ? -8.296 -3.781 -0.694 1.00 98.88 96 VAL A O 1
ATOM 790 N N . ILE A 1 97 ? -7.407 -1.716 -0.503 1.00 98.88 97 ILE A N 1
ATOM 791 C CA . ILE A 1 97 ? -7.314 -1.414 -1.935 1.00 98.88 97 ILE A CA 1
ATOM 792 C C . ILE A 1 97 ? -5.850 -1.189 -2.300 1.00 98.88 97 ILE A C 1
ATOM 794 O O . ILE A 1 97 ? -5.121 -0.522 -1.568 1.00 98.88 97 ILE A O 1
ATOM 798 N N . THR A 1 98 ? -5.417 -1.751 -3.420 1.00 98.62 98 THR A N 1
ATOM 799 C CA . THR A 1 98 ? -4.072 -1.557 -3.962 1.00 98.62 98 THR A CA 1
ATOM 800 C C . THR A 1 98 ? -4.142 -0.850 -5.307 1.00 98.62 98 THR A C 1
ATOM 802 O O . THR A 1 98 ? -5.044 -1.125 -6.102 1.00 98.62 98 THR A O 1
ATOM 805 N N . LEU A 1 99 ? -3.194 0.055 -5.547 1.00 98.50 99 LEU A N 1
ATOM 806 C CA . LEU A 1 99 ? -3.074 0.837 -6.774 1.00 98.50 99 LEU A CA 1
ATOM 807 C C . LEU A 1 99 ? -1.719 0.588 -7.446 1.00 98.50 99 LEU A C 1
ATOM 809 O O . LEU A 1 99 ? -0.700 0.438 -6.771 1.00 98.50 99 LEU A O 1
ATOM 813 N N . GLU A 1 100 ? -1.721 0.593 -8.777 1.00 97.00 100 GLU A N 1
ATOM 814 C CA . GLU A 1 100 ? -0.533 0.506 -9.628 1.00 97.00 100 GLU A CA 1
ATOM 815 C C . GLU A 1 100 ? 0.460 1.651 -9.329 1.00 97.00 100 GLU A C 1
ATOM 817 O O . GLU A 1 100 ? 0.063 2.744 -8.908 1.00 97.00 100 GLU A O 1
ATOM 822 N N . PHE A 1 101 ? 1.762 1.442 -9.562 1.00 95.94 101 PHE A N 1
ATOM 823 C CA . PHE A 1 101 ? 2.745 2.520 -9.401 1.00 95.94 101 PHE A CA 1
ATOM 824 C C . PHE A 1 101 ? 2.470 3.663 -10.395 1.00 95.94 101 PHE A C 1
ATOM 826 O O . PHE A 1 101 ? 2.274 3.433 -11.593 1.00 95.94 101 PHE A O 1
ATOM 833 N N . MET A 1 102 ? 2.460 4.899 -9.876 1.00 95.06 102 MET A N 1
ATOM 834 C CA . MET A 1 102 ? 1.966 6.102 -10.562 1.00 95.06 102 MET A CA 1
ATOM 835 C C . MET A 1 102 ? 0.577 5.863 -11.184 1.00 95.06 102 MET A C 1
ATOM 837 O O . MET A 1 102 ? 0.465 5.796 -12.408 1.00 95.06 102 MET A O 1
ATOM 841 N N . PRO A 1 103 ? -0.495 5.710 -10.387 1.00 96.81 103 PRO A N 1
ATOM 842 C CA . PRO A 1 103 ? -1.795 5.285 -10.891 1.00 96.81 103 PRO A CA 1
ATOM 843 C C . PRO A 1 103 ? -2.391 6.296 -11.866 1.00 96.81 103 PRO A C 1
ATOM 845 O O . PRO A 1 103 ? -2.315 7.512 -11.660 1.00 96.81 103 PRO A O 1
ATOM 848 N N . ARG A 1 104 ? -2.999 5.791 -12.939 1.00 97.00 104 ARG A N 1
ATOM 849 C CA . ARG A 1 104 ? -3.719 6.599 -13.934 1.00 97.00 104 ARG A CA 1
ATOM 850 C C . ARG A 1 104 ? -4.904 7.353 -13.311 1.00 97.00 104 ARG A C 1
ATOM 852 O O . ARG A 1 104 ? -5.385 7.000 -12.232 1.00 97.00 104 ARG A O 1
ATOM 859 N N . ASN A 1 105 ? -5.401 8.398 -13.980 1.00 98.31 105 ASN A N 1
ATOM 860 C CA . ASN A 1 105 ? -6.578 9.136 -13.490 1.00 98.31 105 ASN A CA 1
ATOM 861 C C . ASN A 1 105 ? -7.824 8.239 -13.457 1.00 98.31 105 ASN A C 1
ATOM 863 O O . ASN A 1 105 ? -8.653 8.367 -12.563 1.00 98.31 105 ASN A O 1
ATOM 867 N N . GLU A 1 106 ? -7.922 7.303 -14.395 1.00 98.50 106 GLU A N 1
ATOM 868 C CA . GLU A 1 106 ? -8.981 6.308 -14.518 1.00 98.50 106 GLU A CA 1
ATOM 869 C C . GLU A 1 106 ? -8.934 5.301 -13.358 1.00 98.50 106 GLU A C 1
ATOM 871 O O . GLU A 1 106 ? -9.974 5.001 -12.773 1.00 98.50 106 GLU A O 1
ATOM 876 N N . ALA A 1 107 ? -7.734 4.858 -12.959 1.00 98.44 107 ALA A N 1
ATOM 877 C CA . ALA A 1 107 ? -7.532 4.003 -11.789 1.00 98.44 107 ALA A CA 1
ATOM 878 C C . ALA A 1 107 ? -7.907 4.735 -10.485 1.00 98.44 107 ALA A C 1
ATOM 880 O O . ALA A 1 107 ? -8.594 4.168 -9.637 1.00 98.44 107 ALA A O 1
ATOM 881 N N . ILE A 1 108 ? -7.552 6.021 -10.350 1.00 98.69 108 ILE A N 1
ATOM 882 C CA . ILE A 1 108 ? -8.019 6.862 -9.233 1.00 98.69 108 ILE A CA 1
ATOM 883 C C . ILE A 1 108 ? -9.548 7.022 -9.250 1.00 98.69 108 ILE A C 1
ATOM 885 O O . ILE A 1 108 ? -10.185 6.858 -8.214 1.00 98.69 108 ILE A O 1
ATOM 889 N N . ALA A 1 109 ? -10.158 7.296 -10.405 1.00 98.75 109 ALA A N 1
ATOM 890 C CA . ALA A 1 109 ? -11.607 7.477 -10.527 1.00 98.75 109 ALA A CA 1
ATOM 891 C C . ALA A 1 109 ? -12.403 6.173 -10.317 1.00 98.75 109 ALA A C 1
ATOM 893 O O . ALA A 1 109 ? -13.576 6.210 -9.946 1.00 98.75 109 ALA A O 1
ATOM 894 N N . TRP A 1 110 ? -11.787 5.014 -10.558 1.00 98.81 110 TRP A N 1
ATOM 895 C CA . TRP A 1 110 ? -12.311 3.714 -10.145 1.00 98.81 110 TRP A CA 1
ATOM 896 C C . TRP A 1 110 ? -12.207 3.536 -8.626 1.00 98.81 110 TRP A C 1
ATOM 898 O O . TRP A 1 110 ? -13.203 3.189 -7.993 1.00 98.81 110 TRP A O 1
ATOM 908 N N . ALA A 1 111 ? -11.048 3.834 -8.034 1.00 98.75 111 ALA A N 1
ATOM 909 C CA . ALA A 1 111 ? -10.823 3.716 -6.596 1.00 98.75 111 ALA A CA 1
ATOM 910 C C . ALA A 1 111 ? -11.781 4.605 -5.784 1.00 98.75 111 ALA A C 1
ATOM 912 O O . ALA A 1 111 ? -12.413 4.116 -4.851 1.00 98.75 111 ALA A O 1
ATOM 913 N N . ASP A 1 112 ? -11.961 5.865 -6.188 1.00 98.50 112 ASP A N 1
ATOM 914 C CA . ASP A 1 112 ? -12.919 6.828 -5.620 1.00 98.50 112 ASP A CA 1
ATOM 915 C C . ASP A 1 112 ? -14.338 6.227 -5.530 1.00 98.50 112 ASP A C 1
ATOM 917 O O . ASP A 1 112 ? -14.921 6.158 -4.446 1.00 98.50 112 ASP A O 1
ATOM 921 N N . LYS A 1 113 ? -14.838 5.640 -6.629 1.00 98.69 113 LYS A N 1
ATOM 922 C CA . LYS A 1 113 ? -16.141 4.946 -6.673 1.00 98.69 113 LYS A CA 1
ATOM 923 C C . LYS A 1 113 ? -16.205 3.715 -5.768 1.00 98.69 113 LYS A C 1
ATOM 925 O O . LYS A 1 113 ? -17.249 3.459 -5.171 1.00 98.69 113 LYS A O 1
ATOM 930 N N . VAL A 1 114 ? -15.124 2.938 -5.672 1.00 98.75 114 VAL A N 1
ATOM 931 C CA . VAL A 1 114 ? -15.059 1.750 -4.805 1.00 98.75 114 VAL A CA 1
ATOM 932 C C . VAL A 1 114 ? -15.121 2.152 -3.327 1.00 98.75 114 VAL A C 1
ATOM 934 O O . VAL A 1 114 ? -15.881 1.551 -2.568 1.00 98.75 114 VAL A O 1
ATOM 937 N N . ILE A 1 115 ? -14.379 3.182 -2.910 1.00 98.38 115 ILE A N 1
ATOM 938 C CA . ILE A 1 115 ? -14.426 3.683 -1.527 1.00 98.38 115 ILE A CA 1
ATOM 939 C C . ILE A 1 115 ? -15.803 4.274 -1.208 1.00 98.38 115 ILE A C 1
ATOM 941 O O . ILE A 1 115 ? -16.369 3.996 -0.148 1.00 98.38 115 ILE A O 1
ATOM 945 N N . ASP A 1 116 ? -16.387 5.016 -2.147 1.00 98.00 116 ASP A N 1
ATOM 946 C CA . ASP A 1 116 ? -17.712 5.615 -2.006 1.00 98.00 116 ASP A CA 1
ATOM 947 C C . ASP A 1 116 ? -18.857 4.585 -1.953 1.00 98.00 116 ASP A C 1
ATOM 949 O O . ASP A 1 116 ? -19.872 4.839 -1.300 1.00 98.00 116 ASP A O 1
ATOM 953 N N . ALA A 1 117 ? -18.685 3.399 -2.545 1.00 98.50 117 ALA A N 1
ATOM 954 C CA . ALA A 1 117 ? -19.601 2.264 -2.394 1.00 98.50 117 ALA A CA 1
ATOM 955 C C . ALA A 1 117 ? -19.443 1.514 -1.052 1.00 98.50 117 ALA A C 1
ATOM 957 O O . ALA A 1 117 ? -20.301 0.706 -0.682 1.00 98.50 117 ALA A O 1
ATOM 958 N N . HIS A 1 118 ? -18.355 1.755 -0.311 1.00 97.94 118 HIS A N 1
ATOM 959 C CA . HIS A 1 118 ? -17.960 0.983 0.874 1.00 97.94 118 HIS A CA 1
ATOM 960 C C . HIS A 1 118 ? -17.582 1.866 2.079 1.00 97.94 118 HIS A C 1
ATOM 962 O O . HIS A 1 118 ? -16.751 1.480 2.902 1.00 97.94 118 HIS A O 1
ATOM 968 N N . ARG A 1 119 ? -18.229 3.033 2.219 1.00 96.38 119 ARG A N 1
ATOM 969 C CA . ARG A 1 119 ? -17.918 4.063 3.236 1.00 96.38 119 ARG A CA 1
ATOM 970 C C . ARG A 1 119 ? -17.891 3.581 4.693 1.00 96.38 119 ARG A C 1
ATOM 972 O O . ARG A 1 119 ? -17.182 4.178 5.490 1.00 96.38 119 ARG A O 1
ATOM 979 N N . THR A 1 120 ? -18.625 2.527 5.049 1.00 94.81 120 THR A N 1
ATOM 980 C CA . THR A 1 120 ? -18.642 1.957 6.414 1.00 94.81 120 THR A CA 1
ATOM 981 C C . THR A 1 120 ? -17.432 1.065 6.722 1.00 94.81 120 THR A C 1
ATOM 983 O O . THR A 1 120 ? -17.231 0.657 7.865 1.00 94.81 120 THR A O 1
ATOM 986 N N . ARG A 1 121 ? -16.606 0.733 5.719 1.00 97.38 121 ARG A N 1
ATOM 987 C CA . ARG A 1 121 ? -15.431 -0.134 5.881 1.00 97.38 121 ARG A CA 1
ATOM 988 C C . ARG A 1 121 ? -14.172 0.675 6.136 1.00 97.38 121 ARG A C 1
ATOM 990 O O . ARG A 1 121 ? -13.868 1.622 5.411 1.00 97.38 121 ARG A O 1
ATOM 997 N N . ARG A 1 122 ? -13.399 0.245 7.131 1.00 97.81 122 ARG A N 1
ATOM 998 C CA . ARG A 1 122 ? -12.099 0.813 7.507 1.00 97.81 122 ARG A CA 1
ATOM 999 C C . ARG A 1 122 ? -11.095 0.542 6.380 1.00 97.81 122 ARG A C 1
ATOM 1001 O O . ARG A 1 122 ? -10.684 -0.600 6.190 1.00 97.81 122 ARG A O 1
ATOM 1008 N N . CYS A 1 123 ? -10.723 1.569 5.615 1.00 98.69 123 CYS A N 1
ATOM 1009 C CA . CYS A 1 123 ? -9.922 1.406 4.401 1.00 98.69 123 CYS A CA 1
ATOM 1010 C C . CYS A 1 123 ? -8.418 1.629 4.627 1.00 98.69 123 CYS A C 1
ATOM 1012 O O . CYS A 1 123 ? -7.986 2.707 5.050 1.00 98.69 123 CYS A O 1
ATOM 1014 N N . ILE A 1 124 ? -7.634 0.617 4.248 1.00 98.88 124 ILE A N 1
ATOM 1015 C CA . ILE A 1 124 ? -6.180 0.674 4.074 1.00 98.88 124 ILE A CA 1
ATOM 1016 C C . ILE A 1 124 ? -5.884 0.786 2.573 1.00 98.88 124 ILE A C 1
ATOM 1018 O O . ILE A 1 124 ? -6.424 0.017 1.777 1.00 98.88 124 ILE A O 1
ATOM 1022 N N . VAL A 1 125 ? -5.022 1.722 2.181 1.00 98.94 125 VAL A N 1
ATOM 1023 C CA . VAL A 1 125 ? -4.558 1.877 0.794 1.00 98.94 125 VAL A CA 1
ATOM 1024 C C . VAL A 1 125 ? -3.113 1.403 0.675 1.00 98.94 125 VAL A C 1
ATOM 1026 O O . VAL A 1 125 ? -2.259 1.801 1.468 1.00 98.94 125 VAL A O 1
ATOM 1029 N N . LEU A 1 126 ? -2.833 0.580 -0.331 1.00 98.81 126 LEU A N 1
ATOM 1030 C CA . LEU A 1 126 ? -1.484 0.194 -0.734 1.00 98.81 126 LEU A CA 1
ATOM 1031 C C . LEU A 1 126 ? -1.125 0.915 -2.037 1.00 98.81 126 LEU A C 1
ATOM 1033 O O . LEU A 1 126 ? -1.895 0.905 -2.998 1.00 98.81 126 LEU A O 1
ATOM 1037 N N . THR A 1 127 ? 0.043 1.545 -2.070 1.00 97.44 127 THR A N 1
ATOM 1038 C CA . THR A 1 127 ? 0.653 2.063 -3.300 1.00 97.44 127 THR A CA 1
ATOM 1039 C C . THR A 1 127 ? 2.166 2.053 -3.133 1.00 97.44 127 THR A C 1
ATOM 1041 O O . THR A 1 127 ? 2.674 2.336 -2.048 1.00 97.44 127 THR A O 1
ATOM 1044 N N . HIS A 1 128 ? 2.905 1.683 -4.177 1.00 96.75 128 HIS A N 1
ATOM 1045 C CA . HIS A 1 128 ? 4.331 1.405 -4.029 1.00 96.75 128 HIS A CA 1
ATOM 1046 C C . HIS A 1 128 ? 5.144 2.660 -3.686 1.00 96.75 128 HIS A C 1
ATOM 1048 O O . HIS A 1 128 ? 5.894 2.646 -2.714 1.00 96.75 128 HIS A O 1
ATOM 1054 N N . GLY A 1 129 ? 4.975 3.750 -4.442 1.00 94.75 129 GLY A N 1
ATOM 1055 C CA . GLY A 1 129 ? 5.692 5.008 -4.225 1.00 94.75 129 GLY A CA 1
ATOM 1056 C C . GLY A 1 129 ? 4.784 6.095 -3.665 1.00 94.75 129 GLY A C 1
ATOM 1057 O O . GLY A 1 129 ? 3.842 6.508 -4.340 1.00 94.75 129 GLY A O 1
ATOM 1058 N N . PHE A 1 130 ? 5.075 6.582 -2.452 1.00 96.88 130 PHE A N 1
ATOM 1059 C CA . PHE A 1 130 ? 4.256 7.628 -1.834 1.00 96.88 130 PHE A CA 1
ATOM 1060 C C . PHE A 1 130 ? 4.991 8.610 -0.904 1.00 96.88 130 PHE A C 1
ATOM 1062 O O . PHE A 1 130 ? 4.696 9.802 -0.950 1.00 96.88 130 PHE A O 1
ATOM 1069 N N . LEU A 1 131 ? 5.942 8.161 -0.080 1.00 97.25 131 LEU A N 1
ATOM 1070 C CA . LEU A 1 131 ? 6.765 9.048 0.754 1.00 97.25 131 LEU A CA 1
ATOM 1071 C C . LEU A 1 131 ? 8.240 8.963 0.359 1.00 97.25 131 LEU A C 1
ATOM 1073 O O . LEU A 1 131 ? 8.684 7.926 -0.120 1.00 97.25 131 LEU A O 1
ATOM 1077 N N . ASP A 1 132 ? 8.989 10.036 0.607 1.00 95.06 132 ASP A N 1
ATOM 1078 C CA . ASP A 1 132 ? 10.445 9.987 0.750 1.00 95.06 132 ASP A CA 1
ATOM 1079 C C . ASP A 1 132 ? 10.847 9.649 2.208 1.00 95.06 132 ASP A C 1
ATOM 1081 O O . ASP A 1 132 ? 10.040 9.684 3.145 1.00 95.06 132 ASP A O 1
ATOM 1085 N N . THR A 1 133 ? 12.131 9.380 2.426 1.00 93.88 133 THR A N 1
ATOM 1086 C CA . THR A 1 133 ? 12.781 9.171 3.737 1.00 93.88 133 THR A CA 1
ATOM 1087 C C . THR A 1 133 ? 12.708 10.371 4.692 1.00 93.88 133 THR A C 1
ATOM 1089 O O . THR A 1 133 ? 12.997 10.232 5.880 1.00 93.88 133 THR A O 1
ATOM 1092 N N . ARG A 1 134 ? 12.276 11.546 4.221 1.00 95.56 134 ARG A N 1
ATOM 1093 C CA . ARG A 1 134 ? 11.989 12.749 5.024 1.00 95.56 134 ARG A CA 1
ATOM 1094 C C . ARG A 1 134 ? 10.485 12.928 5.286 1.00 95.56 134 ARG A C 1
ATOM 1096 O O . ARG A 1 134 ? 10.077 13.954 5.827 1.00 95.56 134 ARG A O 1
ATOM 1103 N N . ALA A 1 135 ? 9.675 11.928 4.936 1.00 96.81 135 ALA A N 1
ATOM 1104 C CA . ALA A 1 135 ? 8.221 11.918 5.006 1.00 96.81 135 ALA A CA 1
ATOM 1105 C C . ALA A 1 135 ? 7.530 13.030 4.188 1.00 96.81 135 ALA A C 1
ATOM 1107 O O . ALA A 1 135 ? 6.474 13.522 4.581 1.00 96.81 135 ALA A O 1
ATOM 1108 N N . ASN A 1 136 ? 8.065 13.419 3.033 1.00 96.75 136 ASN A N 1
ATOM 1109 C CA . ASN A 1 136 ? 7.372 14.248 2.044 1.00 96.75 136 ASN A CA 1
ATOM 1110 C C . ASN A 1 136 ? 6.697 13.374 0.985 1.00 96.75 136 ASN A C 1
ATOM 1112 O O . ASN A 1 136 ? 7.244 12.355 0.579 1.00 96.75 136 ASN A O 1
ATOM 1116 N N . ARG A 1 137 ? 5.578 13.841 0.420 1.00 95.50 137 ARG A N 1
ATOM 1117 C CA . ARG A 1 137 ? 5.010 13.301 -0.833 1.00 95.50 137 ARG A CA 1
ATOM 1118 C C . ARG A 1 137 ? 5.708 13.879 -2.072 1.00 95.50 137 ARG A C 1
ATOM 1120 O O . ARG A 1 137 ? 5.068 14.206 -3.066 1.00 95.50 137 ARG A O 1
ATOM 1127 N N . ASN A 1 138 ? 7.023 14.042 -1.965 1.00 88.94 138 ASN A N 1
ATOM 1128 C CA . ASN A 1 138 ? 7.917 14.501 -3.017 1.00 88.94 138 ASN A CA 1
ATOM 1129 C C . ASN A 1 138 ? 8.953 13.405 -3.258 1.00 88.94 138 ASN A C 1
ATOM 1131 O O . ASN A 1 138 ? 10.144 13.584 -3.009 1.00 88.94 138 ASN A O 1
ATOM 1135 N N . LEU A 1 139 ? 8.471 12.244 -3.702 1.00 82.81 139 LEU A N 1
ATOM 1136 C CA . LEU A 1 139 ? 9.361 11.324 -4.382 1.00 82.81 139 LEU A CA 1
ATOM 1137 C C . LEU A 1 139 ? 9.958 12.076 -5.562 1.00 82.81 139 LEU A C 1
ATOM 1139 O O . LEU A 1 139 ? 9.226 12.707 -6.323 1.00 82.81 139 LEU A O 1
ATOM 1143 N N . HIS A 1 140 ? 11.277 11.991 -5.712 1.00 63.31 140 HIS A N 1
ATOM 1144 C CA . HIS A 1 140 ? 11.892 12.333 -6.977 1.00 63.31 140 HIS A CA 1
ATOM 1145 C C . HIS A 1 140 ? 11.249 11.435 -8.028 1.00 63.31 140 HIS A C 1
ATOM 1147 O O . HIS A 1 140 ? 11.526 10.236 -8.079 1.00 63.31 140 HIS A O 1
ATOM 1153 N N . GLU A 1 141 ? 10.363 12.019 -8.831 1.00 61.16 141 GLU A N 1
ATOM 1154 C CA . GLU A 1 141 ? 9.913 11.438 -10.082 1.00 61.16 141 GLU A CA 1
ATOM 1155 C C . GLU A 1 141 ? 11.166 11.297 -10.942 1.00 61.16 141 GLU A C 1
ATOM 1157 O O . GLU A 1 141 ? 11.565 12.203 -11.674 1.00 61.16 141 GLU A O 1
ATOM 1162 N N . GLY A 1 142 ? 11.843 10.153 -10.795 1.00 59.66 142 GLY A N 1
ATOM 1163 C CA . GLY A 1 142 ? 12.756 9.671 -11.813 1.00 59.66 142 GLY A CA 1
ATOM 1164 C C . GLY A 1 142 ? 11.999 9.699 -13.131 1.00 59.66 142 GLY A C 1
ATOM 1165 O O . GLY A 1 142 ? 10.778 9.552 -13.135 1.00 59.66 142 GLY A O 1
ATOM 1166 N N . SER A 1 143 ? 12.693 9.941 -14.239 1.00 78.38 143 SER A N 1
ATOM 1167 C CA . SER A 1 143 ? 12.042 10.167 -15.531 1.00 78.38 143 SER A CA 1
ATOM 1168 C C . SER A 1 143 ? 11.467 8.855 -16.092 1.00 78.38 143 SER A C 1
ATOM 1170 O O . SER A 1 143 ? 11.979 8.261 -17.034 1.00 78.38 143 SER A O 1
ATOM 1172 N N . TYR A 1 144 ? 10.421 8.350 -15.451 1.00 89.56 144 TYR A N 1
ATOM 1173 C CA . TYR A 1 144 ? 9.546 7.293 -15.913 1.00 89.56 144 TYR A CA 1
ATOM 1174 C C . TYR A 1 144 ? 8.801 7.826 -17.137 1.00 89.56 144 TYR A C 1
ATOM 1176 O O . TYR A 1 144 ? 8.342 8.967 -17.134 1.00 89.56 144 TYR A O 1
ATOM 1184 N N . ALA A 1 145 ? 8.703 7.029 -18.201 1.00 90.06 145 ALA A N 1
ATOM 1185 C CA . ALA A 1 145 ? 8.005 7.469 -19.412 1.00 90.06 145 ALA A CA 1
ATOM 1186 C C . ALA A 1 145 ? 6.481 7.264 -19.325 1.00 90.06 145 ALA A C 1
ATOM 1188 O O . ALA A 1 145 ? 5.752 7.739 -20.193 1.00 90.06 145 ALA A O 1
ATOM 1189 N N . ILE A 1 146 ? 5.988 6.567 -18.292 1.00 91.38 146 ILE A N 1
ATOM 1190 C CA . ILE A 1 146 ? 4.551 6.466 -18.023 1.00 91.38 146 ILE A CA 1
ATOM 1191 C C . ILE A 1 146 ? 3.998 7.761 -17.419 1.00 91.38 146 ILE A C 1
ATOM 1193 O O . ILE A 1 146 ? 4.500 8.274 -16.422 1.00 91.38 146 ILE A O 1
ATOM 1197 N N . GLU A 1 147 ? 2.890 8.242 -17.973 1.00 91.19 147 GLU A N 1
ATOM 1198 C CA . GLU A 1 147 ? 2.093 9.303 -17.358 1.00 91.19 147 GLU A CA 1
ATOM 1199 C C . GLU A 1 147 ? 1.192 8.720 -16.266 1.00 91.19 147 GLU A C 1
ATOM 1201 O O . GLU A 1 147 ? 0.519 7.705 -16.474 1.00 91.19 147 GLU A O 1
ATOM 1206 N N . GLY A 1 148 ? 1.149 9.357 -15.097 1.00 93.81 148 GLY A N 1
ATOM 1207 C CA . GLY A 1 148 ? 0.358 8.904 -13.956 1.00 93.81 148 GLY A CA 1
ATOM 1208 C C . GLY A 1 148 ? 0.315 9.936 -12.835 1.00 93.81 148 GLY A C 1
ATOM 1209 O O . GLY A 1 148 ? 0.807 11.053 -12.979 1.00 93.81 148 GLY A O 1
ATOM 1210 N N . ASN A 1 149 ? -0.299 9.579 -11.710 1.00 95.19 149 ASN A N 1
ATOM 1211 C CA . ASN A 1 149 ? -0.420 10.485 -10.574 1.00 95.19 149 ASN A CA 1
ATOM 1212 C C . ASN A 1 149 ? 0.776 10.395 -9.625 1.00 95.19 149 ASN A C 1
ATOM 1214 O O . ASN A 1 149 ? 1.138 9.320 -9.146 1.00 95.19 149 ASN A O 1
ATOM 1218 N N . THR A 1 150 ? 1.325 11.567 -9.315 1.00 94.56 150 THR A N 1
ATOM 1219 C CA . THR A 1 150 ? 2.340 11.797 -8.281 1.00 94.56 150 THR A CA 1
ATOM 1220 C C . THR A 1 150 ? 1.786 11.469 -6.892 1.00 94.56 150 THR A C 1
ATOM 1222 O O . THR A 1 150 ? 0.570 11.484 -6.679 1.00 94.56 150 THR A O 1
ATOM 1225 N N . ALA A 1 151 ? 2.651 11.245 -5.901 1.00 95.75 151 ALA A N 1
ATOM 1226 C CA . ALA A 1 151 ? 2.213 10.996 -4.525 1.00 95.75 151 ALA A CA 1
ATOM 1227 C C . ALA A 1 151 ? 1.315 12.119 -3.965 1.00 95.75 151 ALA A C 1
ATOM 1229 O O . ALA A 1 151 ? 0.296 11.856 -3.321 1.00 95.75 151 ALA A O 1
ATOM 1230 N N . GLN A 1 152 ? 1.647 13.380 -4.255 1.00 96.62 152 GLN A N 1
ATOM 1231 C CA . GLN A 1 152 ? 0.825 14.524 -3.861 1.00 96.62 152 GLN A CA 1
ATOM 1232 C C . GLN A 1 152 ? -0.500 14.571 -4.646 1.00 96.62 152 GLN A C 1
ATOM 1234 O O . GLN A 1 152 ? -1.540 14.852 -4.054 1.00 96.62 152 GLN A O 1
ATOM 1239 N N . ALA A 1 153 ? -0.510 14.205 -5.933 1.00 96.88 153 ALA A N 1
ATOM 1240 C CA . ALA A 1 153 ? -1.744 14.111 -6.714 1.00 96.88 153 ALA A CA 1
ATOM 1241 C C . ALA A 1 153 ? -2.677 12.987 -6.219 1.00 96.88 153 ALA A C 1
ATOM 1243 O O . ALA A 1 153 ? -3.885 13.198 -6.158 1.00 96.88 153 ALA A O 1
ATOM 1244 N N . ILE A 1 154 ? -2.145 11.829 -5.801 1.00 97.94 154 ILE A N 1
ATOM 1245 C CA . ILE A 1 154 ? -2.925 10.757 -5.148 1.00 97.94 154 ILE A CA 1
ATOM 1246 C C . ILE A 1 154 ? -3.520 11.263 -3.823 1.00 97.94 154 ILE A C 1
ATOM 1248 O O . ILE A 1 154 ? -4.687 11.004 -3.524 1.00 97.94 154 ILE A O 1
ATOM 1252 N N . TRP A 1 155 ? -2.747 12.016 -3.032 1.00 98.44 155 TRP A N 1
ATOM 1253 C CA . TRP A 1 155 ? -3.254 12.630 -1.803 1.00 98.44 155 TRP A CA 1
ATOM 1254 C C . TRP A 1 155 ? -4.422 13.583 -2.071 1.00 98.44 155 TRP A C 1
ATOM 1256 O O . TRP A 1 155 ? -5.468 13.462 -1.431 1.00 98.44 155 TRP A O 1
ATOM 1266 N N . ASP A 1 156 ? -4.262 14.494 -3.032 1.00 98.38 156 ASP A N 1
ATOM 1267 C CA . ASP A 1 156 ? -5.237 15.547 -3.311 1.00 98.38 156 ASP A CA 1
ATOM 1268 C C . ASP A 1 156 ? -6.491 15.063 -4.048 1.00 98.38 156 ASP A C 1
ATOM 1270 O O . ASP A 1 156 ? -7.586 15.545 -3.754 1.00 98.38 156 ASP A O 1
ATOM 1274 N N . LYS A 1 157 ? -6.351 14.123 -4.990 1.00 97.81 157 LYS A N 1
ATOM 1275 C CA . LYS A 1 157 ? -7.458 13.619 -5.821 1.00 97.81 157 LYS A CA 1
ATOM 1276 C C . LYS A 1 157 ? -8.237 12.464 -5.196 1.00 97.81 157 LYS A C 1
ATOM 1278 O O . LYS A 1 157 ? -9.330 12.184 -5.671 1.00 97.81 157 LYS A O 1
ATOM 1283 N N . PHE A 1 158 ? -7.688 11.793 -4.182 1.00 98.50 158 PHE A N 1
ATOM 1284 C CA . PHE A 1 158 ? -8.259 10.564 -3.622 1.00 98.50 158 PHE A CA 1
ATOM 1285 C C . PHE A 1 158 ? -8.188 10.546 -2.091 1.00 98.50 158 PHE A C 1
ATOM 1287 O O . PHE A 1 158 ? -9.197 10.749 -1.421 1.00 98.50 158 PHE A O 1
ATOM 1294 N N . LEU A 1 159 ? -6.998 10.356 -1.514 1.00 98.69 159 LEU A N 1
ATOM 1295 C CA . LEU A 1 159 ? -6.862 9.935 -0.110 1.00 98.69 159 LEU A CA 1
ATOM 1296 C C . LEU A 1 159 ? -7.520 10.886 0.894 1.00 98.69 159 LEU A C 1
ATOM 1298 O O . LEU A 1 159 ? -8.196 10.431 1.815 1.00 98.69 159 LEU A O 1
ATOM 1302 N N . LYS A 1 160 ? -7.353 12.202 0.717 1.00 98.56 160 LYS A N 1
ATOM 1303 C CA . LYS A 1 160 ? -7.901 13.191 1.656 1.00 98.56 160 LYS A CA 1
ATOM 1304 C C . LYS A 1 160 ? -9.426 13.336 1.579 1.00 98.56 160 LYS A C 1
ATOM 1306 O O . LYS A 1 160 ? -10.009 13.920 2.486 1.00 98.56 160 LYS A O 1
ATOM 1311 N N . ARG A 1 161 ? -10.071 12.826 0.524 1.00 98.38 161 ARG A N 1
ATOM 1312 C CA . ARG A 1 161 ? -11.494 13.058 0.210 1.00 98.38 161 ARG A CA 1
ATOM 1313 C C . ARG A 1 161 ? -12.447 12.050 0.851 1.00 98.38 161 ARG A C 1
ATOM 1315 O O . ARG A 1 161 ? -13.649 12.305 0.878 1.00 98.38 161 ARG A O 1
ATOM 1322 N N . HIS A 1 162 ? -11.952 10.933 1.392 1.00 98.38 162 HIS A N 1
ATOM 1323 C CA . HIS A 1 162 ? -12.795 9.879 1.974 1.00 98.38 162 HIS A CA 1
ATOM 1324 C C . HIS A 1 162 ? -12.577 9.730 3.493 1.00 98.38 162 HIS A C 1
ATOM 1326 O O . HIS A 1 162 ? -11.470 9.445 3.951 1.00 98.38 162 HIS A O 1
ATOM 1332 N N . LYS A 1 163 ? -13.660 9.854 4.280 1.00 96.94 163 LYS A N 1
ATOM 1333 C CA . LYS A 1 163 ? -13.683 9.731 5.760 1.00 96.94 163 LYS A CA 1
ATOM 1334 C C . LYS A 1 163 ? -13.137 8.386 6.277 1.00 96.94 163 LYS A C 1
ATOM 1336 O O . LYS A 1 163 ? -12.614 8.304 7.388 1.00 96.94 163 LYS A O 1
ATOM 1341 N N . ASN A 1 164 ? -13.311 7.312 5.508 1.00 97.19 164 ASN A N 1
ATOM 1342 C CA . ASN A 1 164 ? -13.044 5.939 5.943 1.00 97.19 164 ASN A CA 1
ATOM 1343 C C . ASN A 1 164 ? -11.643 5.416 5.586 1.00 97.19 164 ASN A C 1
ATOM 1345 O O . ASN A 1 164 ? -11.242 4.376 6.115 1.00 97.19 164 ASN A O 1
ATOM 1349 N N . ILE A 1 165 ? -10.877 6.147 4.769 1.00 98.62 165 ILE A N 1
ATOM 1350 C CA . ILE A 1 165 ? -9.434 5.922 4.622 1.00 98.62 165 ILE A CA 1
ATOM 1351 C C . ILE A 1 165 ? -8.741 6.411 5.896 1.00 98.62 165 ILE A C 1
ATOM 1353 O O . ILE A 1 165 ? -9.008 7.513 6.378 1.00 98.62 165 ILE A O 1
ATOM 1357 N N . PHE A 1 166 ? -7.861 5.578 6.452 1.00 98.56 166 PHE A N 1
ATOM 1358 C CA . PHE A 1 166 ? -7.124 5.894 7.684 1.00 98.56 166 PHE A CA 1
ATOM 1359 C C . PHE A 1 166 ? -5.633 5.556 7.625 1.00 98.56 166 PHE A C 1
ATOM 1361 O O . PHE A 1 166 ? -4.850 6.087 8.413 1.00 98.56 166 PHE A O 1
ATOM 1368 N N . LEU A 1 167 ? -5.230 4.680 6.703 1.00 98.81 167 LEU A N 1
ATOM 1369 C CA . LEU A 1 167 ? -3.862 4.195 6.595 1.00 98.81 167 LEU A CA 1
ATOM 1370 C C . LEU A 1 167 ? -3.460 4.024 5.130 1.00 98.81 167 LEU A C 1
ATOM 1372 O O . LEU A 1 167 ? -4.182 3.415 4.343 1.00 98.81 167 LEU A O 1
ATOM 1376 N N . VAL A 1 168 ? -2.275 4.525 4.799 1.00 98.81 168 VAL A N 1
ATOM 1377 C CA . VAL A 1 168 ? -1.565 4.297 3.542 1.00 98.81 168 VAL A CA 1
ATOM 1378 C C . VAL A 1 168 ? -0.254 3.595 3.868 1.00 98.81 168 VAL A C 1
ATOM 1380 O O . VAL A 1 168 ? 0.521 4.093 4.690 1.00 98.81 168 VAL A O 1
ATOM 1383 N N . LEU A 1 169 ? -0.006 2.456 3.225 1.00 98.81 169 LEU A N 1
ATOM 1384 C CA . LEU A 1 169 ? 1.252 1.716 3.317 1.00 98.81 169 LEU A CA 1
ATOM 1385 C C . LEU A 1 169 ? 1.987 1.785 1.976 1.00 98.81 169 LEU A C 1
ATOM 1387 O O . LEU A 1 169 ? 1.380 1.593 0.920 1.00 98.81 169 LEU A O 1
ATOM 1391 N N . CYS A 1 170 ? 3.287 2.071 2.031 1.00 98.12 170 CYS A N 1
ATOM 1392 C CA . CYS A 1 170 ? 4.130 2.277 0.854 1.00 98.12 170 CYS A CA 1
ATOM 1393 C C . CYS A 1 170 ? 5.589 1.849 1.085 1.00 98.12 170 CYS A C 1
ATOM 1395 O O . CYS A 1 170 ? 5.998 1.532 2.205 1.00 98.12 170 CYS A O 1
ATOM 1397 N N . GLY A 1 171 ? 6.374 1.857 0.009 1.00 96.06 171 GLY A N 1
ATOM 1398 C CA . GLY A 1 171 ? 7.814 1.617 0.003 1.00 96.06 171 GLY A CA 1
ATOM 1399 C C . GLY A 1 171 ? 8.496 2.576 -0.972 1.00 96.06 171 GLY A C 1
ATOM 1400 O O . GLY A 1 171 ? 8.405 3.791 -0.808 1.00 96.06 171 GLY A O 1
ATOM 1401 N N . HIS A 1 172 ? 9.132 2.024 -2.007 1.00 94.75 172 HIS A N 1
ATOM 1402 C CA . HIS A 1 172 ? 9.908 2.742 -3.022 1.00 94.75 172 HIS A CA 1
ATOM 1403 C C . HIS A 1 172 ? 11.190 3.397 -2.487 1.00 94.75 172 HIS A C 1
ATOM 1405 O O . HIS A 1 172 ? 12.258 2.835 -2.707 1.00 94.75 172 HIS A O 1
ATOM 1411 N N . ASP A 1 173 ? 11.125 4.511 -1.748 1.00 93.44 173 ASP A N 1
ATOM 1412 C CA . ASP A 1 173 ? 12.340 5.132 -1.190 1.00 93.44 173 ASP A CA 1
ATOM 1413 C C . ASP A 1 173 ? 12.916 4.301 -0.028 1.00 93.44 173 ASP A C 1
ATOM 1415 O O . ASP A 1 173 ? 12.197 3.590 0.675 1.00 93.44 173 ASP A O 1
ATOM 1419 N N . HIS A 1 174 ? 14.234 4.340 0.159 1.00 92.88 174 HIS A N 1
ATOM 1420 C CA . HIS A 1 174 ? 14.971 3.336 0.928 1.00 92.88 174 HIS A CA 1
ATOM 1421 C C . HIS A 1 174 ? 15.100 3.694 2.408 1.00 92.88 174 HIS A C 1
ATOM 1423 O O . HIS A 1 174 ? 16.050 4.349 2.837 1.00 92.88 174 HIS A O 1
ATOM 1429 N N . GLY A 1 175 ? 14.165 3.197 3.212 1.00 94.50 175 GLY A N 1
ATOM 1430 C CA . GLY A 1 175 ? 14.239 3.262 4.663 1.00 94.50 175 GLY A CA 1
ATOM 1431 C C . GLY A 1 175 ? 12.861 3.237 5.303 1.00 94.50 175 GLY A C 1
ATOM 1432 O O . GLY A 1 175 ? 11.999 2.430 4.960 1.00 94.50 175 GLY A O 1
ATOM 1433 N N . GLU A 1 176 ? 12.659 4.127 6.268 1.00 97.19 176 GLU A N 1
ATOM 1434 C CA . GLU A 1 176 ? 11.428 4.218 7.043 1.00 97.19 176 GLU A CA 1
ATOM 1435 C C . GLU A 1 176 ? 11.008 5.677 7.170 1.00 97.19 176 GLU A C 1
ATOM 1437 O O . GLU A 1 176 ? 11.802 6.522 7.578 1.00 97.19 176 GLU A O 1
ATOM 1442 N N . ALA A 1 177 ? 9.744 5.964 6.879 1.00 97.44 177 ALA A N 1
ATOM 1443 C CA . ALA A 1 177 ? 9.167 7.289 7.051 1.00 97.44 177 ALA A CA 1
ATOM 1444 C C . ALA A 1 177 ? 7.730 7.174 7.556 1.00 97.44 177 ALA A C 1
ATOM 1446 O O . ALA A 1 177 ? 7.037 6.189 7.297 1.00 97.44 177 ALA A O 1
ATOM 1447 N N . LYS A 1 178 ? 7.267 8.189 8.287 1.00 97.94 178 LYS A N 1
ATOM 1448 C CA . LYS A 1 178 ? 5.865 8.292 8.694 1.00 97.94 178 LYS A CA 1
ATOM 1449 C C . LYS A 1 178 ? 5.415 9.742 8.730 1.00 97.94 178 LYS A C 1
ATOM 1451 O O . LYS A 1 178 ? 6.148 10.604 9.209 1.00 97.94 178 LYS A O 1
ATOM 1456 N N . ARG A 1 179 ? 4.182 9.989 8.300 1.00 97.94 179 ARG A N 1
ATOM 1457 C CA . ARG A 1 179 ? 3.452 11.239 8.546 1.00 97.94 179 ARG A CA 1
ATOM 1458 C C . ARG A 1 179 ? 1.984 10.941 8.819 1.00 97.94 179 ARG A C 1
ATOM 1460 O O . ARG A 1 179 ? 1.504 9.837 8.574 1.00 97.94 179 ARG A O 1
ATOM 1467 N N . SER A 1 180 ? 1.273 11.921 9.355 1.00 98.50 180 SER A N 1
ATOM 1468 C CA . SER A 1 180 ? -0.183 11.882 9.490 1.00 98.50 180 SER A CA 1
ATOM 1469 C C . SER A 1 180 ? -0.723 13.251 9.108 1.00 98.50 180 SER A C 1
ATOM 1471 O O . SER A 1 180 ? -0.258 14.252 9.644 1.00 98.50 180 SER A O 1
ATOM 1473 N N . ASP A 1 181 ? -1.684 13.292 8.195 1.00 98.62 181 ASP A N 1
ATOM 1474 C CA . ASP A 1 181 ? -2.371 14.519 7.786 1.00 98.62 181 ASP A CA 1
ATOM 1475 C C . ASP A 1 181 ? -3.881 14.325 7.955 1.00 98.62 181 ASP A C 1
ATOM 1477 O O . ASP A 1 181 ? -4.375 13.194 7.931 1.00 98.62 181 ASP A O 1
ATOM 1481 N N . LYS A 1 182 ? -4.625 15.421 8.119 1.00 98.44 182 LYS A N 1
ATOM 1482 C CA . LYS A 1 182 ? -6.091 15.371 8.155 1.00 98.44 182 LYS A CA 1
ATOM 1483 C C . LYS A 1 182 ? -6.662 15.335 6.737 1.00 98.44 182 LYS A C 1
ATOM 1485 O O . LYS A 1 182 ? -6.235 16.110 5.881 1.00 98.44 182 LYS A O 1
ATOM 1490 N N . GLY A 1 183 ? -7.643 14.467 6.518 1.00 98.06 183 GLY A N 1
ATOM 1491 C CA . GLY A 1 183 ? -8.546 14.526 5.375 1.00 98.06 183 GLY A CA 1
ATOM 1492 C C . GLY A 1 183 ? -9.543 15.684 5.486 1.00 98.06 183 GLY A C 1
ATOM 1493 O O . GLY A 1 183 ? -9.662 16.338 6.524 1.00 98.06 183 GLY A O 1
ATOM 1494 N N . GLU A 1 184 ? -10.294 15.913 4.413 1.00 98.31 184 GLU A N 1
ATOM 1495 C CA . GLU A 1 184 ? -11.323 16.956 4.291 1.00 98.31 184 GLU A CA 1
ATOM 1496 C C . GLU A 1 184 ? -12.475 16.763 5.295 1.00 98.31 184 GLU A C 1
ATOM 1498 O O . GLU A 1 184 ? -13.088 17.736 5.724 1.00 98.31 184 GLU A O 1
ATOM 1503 N N . HIS A 1 185 ? -12.709 15.525 5.749 1.00 96.81 185 HIS A N 1
ATOM 1504 C CA . HIS A 1 185 ? -13.698 15.178 6.784 1.00 96.81 185 HIS A CA 1
ATOM 1505 C C . HIS A 1 185 ? -13.123 15.213 8.209 1.00 96.81 185 HIS A C 1
ATOM 1507 O O . HIS A 1 185 ? -13.753 14.730 9.147 1.00 96.81 185 HIS A O 1
ATOM 1513 N N . GLY A 1 186 ? -11.898 15.717 8.387 1.00 96.44 186 GLY A N 1
ATOM 1514 C CA . GLY A 1 186 ? -11.199 15.766 9.674 1.00 96.44 186 GLY A CA 1
ATOM 1515 C C . GLY A 1 186 ? -10.620 14.429 10.157 1.00 96.44 186 GLY A C 1
ATOM 1516 O O . GLY A 1 186 ? -9.895 14.425 11.154 1.00 96.44 186 GLY A O 1
ATOM 1517 N N . ASN A 1 187 ? -10.877 13.320 9.450 1.00 95.69 187 ASN A N 1
ATOM 1518 C CA . ASN A 1 187 ? -10.260 12.018 9.704 1.00 95.69 187 ASN A CA 1
ATOM 1519 C C . ASN A 1 187 ? -8.735 12.098 9.568 1.00 95.69 187 ASN A C 1
ATOM 1521 O O . ASN A 1 187 ? -8.214 12.783 8.689 1.00 95.69 187 ASN A O 1
ATOM 1525 N N . LEU A 1 188 ? -8.009 11.385 10.426 1.00 97.88 188 LEU A N 1
ATOM 1526 C CA . LEU A 1 188 ? -6.555 11.310 10.352 1.00 97.88 188 LEU A CA 1
ATOM 1527 C C . LEU A 1 188 ? -6.153 10.191 9.382 1.00 97.88 188 LEU A C 1
ATOM 1529 O O . LEU A 1 188 ? -6.609 9.058 9.524 1.00 97.88 188 LEU A O 1
ATOM 1533 N N . VAL A 1 189 ? -5.305 10.509 8.402 1.00 98.75 189 VAL A N 1
ATOM 1534 C CA . VAL A 1 189 ? -4.761 9.533 7.452 1.00 98.75 189 VAL A CA 1
ATOM 1535 C C . VAL A 1 189 ? -3.271 9.362 7.717 1.00 98.75 189 VAL A C 1
ATOM 1537 O O . VAL A 1 189 ? -2.442 10.214 7.369 1.00 98.75 189 VAL A O 1
ATOM 1540 N N . HIS A 1 190 ? -2.937 8.241 8.345 1.00 98.81 190 HIS A N 1
ATOM 1541 C CA . HIS A 1 190 ? -1.566 7.811 8.574 1.00 98.81 190 HIS A CA 1
ATOM 1542 C C . HIS A 1 190 ? -0.938 7.342 7.268 1.00 98.81 190 HIS A C 1
ATOM 1544 O O . HIS A 1 190 ? -1.550 6.612 6.496 1.00 98.81 190 HIS A O 1
ATOM 1550 N N . GLN A 1 191 ? 0.297 7.749 7.023 1.00 98.56 191 GLN A N 1
ATOM 1551 C CA . GLN A 1 191 ? 1.047 7.404 5.823 1.00 98.56 191 GLN A CA 1
ATOM 1552 C C . GLN A 1 191 ? 2.386 6.859 6.305 1.00 98.56 191 GLN A C 1
ATOM 1554 O O . GLN A 1 191 ? 3.144 7.585 6.954 1.00 98.56 191 GLN A O 1
ATOM 1559 N N . VAL A 1 192 ? 2.637 5.573 6.067 1.00 98.62 192 VAL A N 1
ATOM 1560 C CA . VAL A 1 192 ? 3.789 4.851 6.619 1.00 98.62 192 VAL A CA 1
ATOM 1561 C C . VAL A 1 192 ? 4.541 4.154 5.494 1.00 98.62 192 VAL A C 1
ATOM 1563 O O . VAL A 1 192 ? 3.965 3.405 4.704 1.00 98.62 192 VAL A O 1
ATOM 1566 N N . MET A 1 193 ? 5.843 4.414 5.438 1.00 98.00 193 MET A N 1
ATOM 1567 C CA . MET A 1 193 ? 6.776 3.828 4.489 1.00 98.00 193 MET A CA 1
ATOM 1568 C C . MET A 1 193 ? 7.697 2.844 5.198 1.00 98.00 193 MET A C 1
ATOM 1570 O O . MET A 1 193 ? 8.254 3.160 6.255 1.00 98.00 193 MET A O 1
ATOM 1574 N N . ALA A 1 194 ? 7.891 1.678 4.590 1.00 97.44 194 ALA A N 1
ATOM 1575 C CA . ALA A 1 194 ? 8.887 0.705 5.006 1.00 97.44 194 ALA A CA 1
ATOM 1576 C C . ALA A 1 194 ? 9.497 0.031 3.770 1.00 97.44 194 ALA A C 1
ATOM 1578 O O . ALA A 1 194 ? 8.829 -0.741 3.086 1.00 97.44 194 ALA A O 1
ATOM 1579 N N . ASN A 1 195 ? 10.771 0.307 3.498 1.00 96.62 195 ASN A N 1
ATOM 1580 C CA . ASN A 1 195 ? 11.548 -0.380 2.476 1.00 96.62 195 ASN A CA 1
ATOM 1581 C C . ASN A 1 195 ? 12.954 -0.683 3.003 1.00 96.62 195 ASN A C 1
ATOM 1583 O O . ASN A 1 195 ? 13.736 0.218 3.305 1.00 96.62 195 ASN A O 1
ATOM 1587 N N . TYR A 1 196 ? 13.278 -1.969 3.082 1.00 96.38 196 TYR A N 1
ATOM 1588 C CA . TYR A 1 196 ? 14.530 -2.455 3.650 1.00 96.38 196 TYR A CA 1
ATOM 1589 C C . TYR A 1 196 ? 15.481 -3.039 2.596 1.00 96.38 196 TYR A C 1
ATOM 1591 O O . TYR A 1 196 ? 16.560 -3.486 2.969 1.00 96.38 196 TYR A O 1
ATOM 1599 N N . GLN A 1 197 ? 15.127 -3.030 1.301 1.00 92.69 197 GLN A N 1
ATOM 1600 C CA . GLN A 1 197 ? 15.790 -3.821 0.246 1.00 92.69 197 GLN A CA 1
ATOM 1601 C C . GLN A 1 197 ? 17.320 -3.649 0.151 1.00 92.69 197 GLN A C 1
ATOM 1603 O O . GLN A 1 197 ? 18.024 -4.598 -0.187 1.00 92.69 197 GLN A O 1
ATOM 1608 N N . PHE A 1 198 ? 17.840 -2.459 0.476 1.00 93.06 198 PHE A N 1
ATOM 1609 C CA . PHE A 1 198 ? 19.272 -2.137 0.430 1.00 93.06 198 PHE A CA 1
ATOM 1610 C C . PHE A 1 198 ? 19.962 -2.094 1.800 1.00 93.06 198 PHE A C 1
ATOM 1612 O O . PHE A 1 198 ? 21.118 -1.686 1.893 1.00 93.06 198 PHE A O 1
ATOM 1619 N N . PHE A 1 199 ? 19.307 -2.548 2.873 1.00 93.38 199 PHE A N 1
ATOM 1620 C CA . PHE A 1 199 ? 20.045 -2.887 4.092 1.00 93.38 199 PHE A CA 1
ATOM 1621 C C . PHE A 1 199 ? 20.854 -4.177 3.848 1.00 93.38 199 PHE A C 1
ATOM 1623 O O . PHE A 1 199 ? 20.638 -4.899 2.871 1.00 93.38 199 PHE A O 1
ATOM 1630 N N . GLU A 1 200 ? 21.800 -4.472 4.741 1.00 93.62 200 GLU A N 1
ATOM 1631 C CA . GLU A 1 200 ? 22.671 -5.653 4.673 1.00 93.62 200 GLU A CA 1
ATOM 1632 C C . GLU A 1 200 ? 21.946 -6.938 4.226 1.00 93.62 200 GLU A C 1
ATOM 1634 O O . GLU A 1 200 ? 20.844 -7.241 4.688 1.00 93.62 200 GLU A O 1
ATOM 1639 N N . LYS A 1 201 ? 22.605 -7.721 3.359 1.00 93.12 201 LYS A N 1
ATOM 1640 C CA . LYS A 1 201 ? 22.121 -9.018 2.848 1.00 93.12 201 LYS A CA 1
ATOM 1641 C C . LYS A 1 201 ? 20.720 -8.953 2.208 1.00 93.12 201 LYS A C 1
ATOM 1643 O O . LYS A 1 201 ? 19.888 -9.818 2.465 1.00 93.12 201 LYS A O 1
ATOM 1648 N N . GLY A 1 202 ? 20.454 -7.924 1.398 1.00 91.19 202 GLY A N 1
ATOM 1649 C CA . GLY A 1 202 ? 19.161 -7.757 0.717 1.00 91.19 202 GLY A CA 1
ATOM 1650 C C . GLY A 1 202 ? 18.020 -7.432 1.682 1.00 91.19 202 GLY A C 1
ATOM 1651 O O . GLY A 1 202 ? 16.899 -7.901 1.511 1.00 91.19 202 GLY A O 1
ATOM 1652 N N . GLY A 1 203 ? 18.321 -6.689 2.747 1.00 94.56 203 GLY A N 1
ATOM 1653 C CA . GLY A 1 203 ? 17.339 -6.269 3.738 1.00 94.56 203 GLY A CA 1
ATOM 1654 C C . GLY A 1 203 ? 17.229 -7.124 4.991 1.00 94.56 203 GLY A C 1
ATOM 1655 O O . GLY A 1 203 ? 16.375 -6.825 5.821 1.00 94.56 203 GLY A O 1
ATOM 1656 N N . ASN A 1 204 ? 18.069 -8.152 5.178 1.00 95.50 204 ASN A N 1
ATOM 1657 C CA . ASN A 1 204 ? 18.104 -8.991 6.388 1.00 95.50 204 ASN A CA 1
ATOM 1658 C C . ASN A 1 204 ? 16.708 -9.511 6.827 1.00 95.50 204 ASN A C 1
ATOM 1660 O O . ASN A 1 204 ? 16.463 -9.727 8.014 1.00 95.50 204 ASN A O 1
ATOM 1664 N N . GLY A 1 205 ? 15.763 -9.672 5.893 1.00 95.56 205 GLY A N 1
ATOM 1665 C CA . GLY A 1 205 ? 14.379 -10.064 6.180 1.00 95.56 205 GLY A CA 1
ATOM 1666 C C . GLY A 1 205 ? 13.605 -9.114 7.107 1.00 95.56 205 GLY A C 1
ATOM 1667 O O . GLY A 1 205 ? 12.700 -9.572 7.796 1.00 95.56 205 GLY A O 1
ATOM 1668 N N . TRP A 1 206 ? 13.956 -7.827 7.196 1.00 97.44 206 TRP A N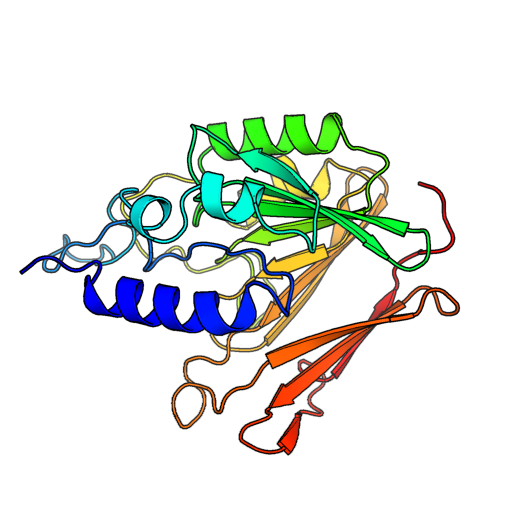 1
ATOM 1669 C CA . TRP A 1 206 ? 13.178 -6.868 7.989 1.00 97.44 206 TRP A CA 1
ATOM 1670 C C . TRP A 1 206 ? 11.741 -6.741 7.460 1.00 97.44 206 TRP A C 1
ATOM 1672 O O . TRP A 1 206 ? 11.512 -6.577 6.264 1.00 97.44 206 TRP A O 1
ATOM 1682 N N . MET A 1 207 ? 10.773 -6.787 8.372 1.00 96.62 207 MET A N 1
ATOM 1683 C CA . MET A 1 207 ? 9.341 -6.684 8.108 1.00 96.62 207 MET A CA 1
ATOM 1684 C C . MET A 1 207 ? 8.702 -5.690 9.075 1.00 96.62 207 MET A C 1
ATOM 1686 O O . MET A 1 207 ? 9.047 -5.642 10.260 1.00 96.62 207 MET A O 1
ATOM 1690 N N . ARG A 1 208 ? 7.723 -4.927 8.584 1.00 97.56 208 ARG A N 1
ATOM 1691 C CA . ARG A 1 208 ? 6.891 -4.056 9.416 1.00 97.56 208 ARG A CA 1
ATOM 1692 C C . ARG A 1 208 ? 5.675 -4.833 9.923 1.00 97.56 208 ARG A C 1
ATOM 1694 O O . ARG A 1 208 ? 4.869 -5.305 9.129 1.00 97.56 208 ARG A O 1
ATOM 1701 N N . VAL A 1 209 ? 5.532 -4.926 11.240 1.00 97.88 209 VAL A N 1
ATOM 1702 C CA . VAL A 1 209 ? 4.393 -5.540 11.932 1.00 97.88 209 VAL A CA 1
ATOM 1703 C C . VAL A 1 209 ? 3.493 -4.434 12.480 1.00 97.88 209 VAL A C 1
ATOM 1705 O O . VAL A 1 209 ? 3.984 -3.496 13.114 1.00 97.88 209 VAL A O 1
ATOM 1708 N N . LEU A 1 210 ? 2.187 -4.546 12.231 1.00 98.19 210 LEU A N 1
ATOM 1709 C CA . LEU A 1 210 ? 1.150 -3.670 12.778 1.00 98.19 210 LEU A CA 1
ATOM 1710 C C . LEU A 1 210 ? 0.314 -4.467 13.784 1.00 98.19 210 LEU A C 1
ATOM 1712 O O . LEU A 1 210 ? -0.257 -5.492 13.422 1.00 98.19 210 LEU A O 1
ATOM 1716 N N . HIS A 1 211 ? 0.223 -3.984 15.021 1.00 97.69 211 HIS A N 1
ATOM 1717 C CA . HIS A 1 211 ? -0.675 -4.510 16.048 1.00 97.69 211 HIS A CA 1
ATOM 1718 C C . HIS A 1 211 ? -1.770 -3.469 16.299 1.00 97.69 211 HIS A C 1
ATOM 1720 O O . HIS A 1 211 ? -1.477 -2.326 16.647 1.00 97.69 211 HIS A O 1
ATOM 1726 N N . PHE A 1 212 ? -3.027 -3.845 16.087 1.00 97.56 212 PHE A N 1
ATOM 1727 C CA . PHE A 1 212 ? -4.183 -2.995 16.364 1.00 97.56 212 PHE A CA 1
ATOM 1728 C C . PHE A 1 212 ? -4.616 -3.238 17.813 1.00 97.56 212 PHE A C 1
ATOM 1730 O O . PHE A 1 212 ? -4.854 -4.385 18.174 1.00 97.56 212 PHE A O 1
ATOM 1737 N N . HIS A 1 213 ? -4.683 -2.187 18.631 1.00 96.88 213 HIS A N 1
ATOM 1738 C CA . HIS A 1 213 ? -5.135 -2.235 20.023 1.00 96.88 213 HIS A CA 1
ATOM 1739 C C . HIS A 1 213 ? -6.463 -1.465 20.139 1.00 96.88 213 HIS A C 1
ATOM 1741 O O . HIS A 1 213 ? -6.416 -0.240 20.286 1.00 96.88 213 HIS A O 1
ATOM 1747 N N . PRO A 1 214 ? -7.627 -2.133 20.019 1.00 94.56 214 PRO A N 1
ATOM 1748 C CA . PRO A 1 214 ? -8.930 -1.464 20.017 1.00 94.56 214 PRO A CA 1
ATOM 1749 C C . PRO A 1 214 ? -9.213 -0.745 21.337 1.00 94.56 214 PRO A C 1
ATOM 1751 O O . PRO A 1 214 ? -9.460 0.452 21.318 1.00 94.56 214 PRO A O 1
ATOM 1754 N N . GLU A 1 215 ? -8.991 -1.421 22.472 1.00 93.62 215 GLU A N 1
ATOM 1755 C CA . GLU A 1 215 ? -9.140 -0.875 23.838 1.00 93.62 215 GLU A CA 1
ATOM 1756 C C . GLU A 1 215 ? -8.281 0.376 24.131 1.00 93.62 215 GLU A C 1
ATOM 1758 O O . GLU A 1 215 ? -8.476 1.053 25.139 1.00 93.62 215 GLU A O 1
ATOM 1763 N N . GLU A 1 216 ? -7.297 0.672 23.278 1.00 96.12 216 GLU A N 1
ATOM 1764 C CA . GLU A 1 216 ? -6.374 1.802 23.415 1.00 96.12 216 GLU A CA 1
ATOM 1765 C C . GLU A 1 216 ? -6.470 2.798 22.241 1.00 96.12 216 GLU A C 1
ATOM 1767 O O . GLU A 1 216 ? -5.633 3.700 22.149 1.00 96.12 216 GLU A O 1
ATOM 1772 N N . ASP A 1 217 ? -7.426 2.615 21.317 1.00 96.19 217 ASP A N 1
ATOM 1773 C CA . ASP A 1 217 ? -7.599 3.409 20.090 1.00 96.19 217 ASP A CA 1
ATOM 1774 C C . ASP A 1 217 ? -6.261 3.687 19.364 1.00 96.19 217 ASP A C 1
ATOM 1776 O O . ASP A 1 217 ? -5.955 4.814 18.955 1.00 96.19 217 ASP A O 1
ATOM 1780 N N . ARG A 1 218 ? -5.396 2.666 19.221 1.00 97.56 218 ARG A N 1
ATOM 1781 C CA . ARG A 1 218 ? -4.070 2.839 18.596 1.00 97.56 218 ARG A CA 1
ATOM 1782 C C . ARG A 1 218 ? -3.584 1.658 17.769 1.00 97.56 218 ARG A C 1
ATOM 1784 O O . ARG A 1 218 ? -3.841 0.492 18.057 1.00 97.56 218 ARG A O 1
ATOM 1791 N N . ILE A 1 219 ? -2.769 1.974 16.769 1.00 98.50 219 ILE A N 1
ATOM 1792 C CA . ILE A 1 219 ? -2.017 1.003 15.971 1.00 98.50 219 ILE A CA 1
ATOM 1793 C C . ILE A 1 219 ? -0.549 1.100 16.385 1.00 98.50 219 ILE A C 1
ATOM 1795 O O . ILE A 1 219 ? 0.079 2.146 16.208 1.00 98.50 219 ILE A O 1
ATOM 1799 N N . GLN A 1 220 ? 0.007 0.021 16.931 1.00 98.62 220 GLN A N 1
ATOM 1800 C CA . GLN A 1 220 ? 1.437 -0.115 17.187 1.00 98.62 220 GLN A CA 1
ATOM 1801 C C . GLN A 1 220 ? 2.145 -0.597 15.922 1.00 98.62 220 GLN A C 1
ATOM 1803 O O . GLN A 1 220 ? 1.730 -1.566 15.293 1.00 98.62 220 GLN A O 1
ATOM 1808 N N . PHE A 1 221 ? 3.252 0.046 15.582 1.00 98.62 221 PHE A N 1
ATOM 1809 C CA . PHE A 1 221 ? 4.126 -0.313 14.477 1.00 98.62 221 PHE A CA 1
ATOM 1810 C C . PHE A 1 221 ? 5.455 -0.777 15.060 1.00 98.62 221 PHE A C 1
ATOM 1812 O O . PHE A 1 221 ? 6.092 -0.021 15.792 1.00 98.62 221 PHE A O 1
ATOM 1819 N N . ARG A 1 222 ? 5.897 -1.988 14.717 1.00 98.44 222 ARG A N 1
ATOM 1820 C CA . ARG A 1 222 ? 7.200 -2.538 15.125 1.00 98.44 222 ARG A CA 1
ATOM 1821 C C . ARG A 1 222 ? 7.919 -3.122 13.920 1.00 98.44 222 ARG A C 1
ATOM 1823 O O . ARG A 1 222 ? 7.279 -3.718 13.059 1.00 98.44 222 ARG A O 1
ATOM 1830 N N . THR A 1 223 ? 9.238 -3.000 13.863 1.00 98.12 223 THR A N 1
ATOM 1831 C CA . THR A 1 223 ? 10.034 -3.606 12.786 1.00 98.12 223 THR A CA 1
ATOM 1832 C C . THR A 1 223 ? 10.796 -4.801 13.326 1.00 98.12 223 THR A C 1
ATOM 1834 O O . THR A 1 223 ? 11.592 -4.655 14.251 1.00 98.12 223 THR A O 1
ATOM 1837 N N . TYR A 1 224 ? 10.540 -5.978 12.763 1.00 98.19 224 TYR A N 1
ATOM 1838 C CA . TYR A 1 224 ? 11.079 -7.263 13.204 1.00 98.19 224 TYR A CA 1
ATOM 1839 C C . TYR A 1 224 ? 11.776 -7.972 12.043 1.00 98.19 224 TYR A C 1
ATOM 1841 O O . TYR A 1 224 ? 11.350 -7.843 10.900 1.00 98.19 224 TYR A O 1
ATOM 1849 N N . SER A 1 225 ? 12.840 -8.722 12.320 1.00 98.19 225 SER A N 1
ATOM 1850 C CA . SER A 1 225 ? 13.453 -9.633 11.350 1.00 98.19 225 SER A CA 1
ATOM 1851 C C . SER A 1 225 ? 13.428 -11.055 11.913 1.00 98.19 225 SER A C 1
ATOM 1853 O O . SER A 1 225 ? 14.026 -11.276 12.970 1.00 98.19 225 SER A O 1
ATOM 1855 N N . PRO A 1 226 ? 12.814 -12.033 11.218 1.00 95.94 226 PRO A N 1
ATOM 1856 C CA . PRO A 1 226 ? 12.924 -13.442 11.578 1.00 95.94 226 PRO A CA 1
ATOM 1857 C C . PRO A 1 226 ? 14.318 -14.010 11.263 1.00 95.94 226 PRO A C 1
ATOM 1859 O O . PRO A 1 226 ? 14.743 -14.955 11.915 1.00 95.94 226 PRO A O 1
ATOM 1862 N N . VAL A 1 227 ? 15.058 -13.415 10.317 1.00 96.81 227 VAL A N 1
ATOM 1863 C CA . VAL A 1 227 ? 16.429 -13.831 9.951 1.00 96.81 227 VAL A CA 1
ATOM 1864 C C . VAL A 1 227 ? 17.432 -13.478 11.053 1.00 96.81 227 VAL A C 1
ATOM 1866 O O . VAL A 1 227 ? 18.362 -14.234 11.315 1.00 96.81 227 VAL A O 1
ATOM 1869 N N . LEU A 1 228 ? 17.245 -12.328 11.706 1.00 97.31 228 LEU A N 1
ATOM 1870 C CA . LEU A 1 228 ? 18.084 -11.854 12.812 1.00 97.31 228 LEU A CA 1
ATOM 1871 C C . LEU A 1 228 ? 17.467 -12.115 14.197 1.00 97.31 228 LEU A C 1
ATOM 1873 O O . LEU A 1 228 ? 18.095 -11.778 15.199 1.00 97.31 228 LEU A O 1
ATOM 1877 N N . ASN A 1 229 ? 16.240 -12.647 14.243 1.00 97.69 229 ASN A N 1
ATOM 1878 C CA . ASN A 1 229 ? 15.408 -12.860 15.433 1.00 97.69 229 ASN A CA 1
ATOM 1879 C C . ASN A 1 229 ? 15.432 -11.679 16.428 1.00 97.69 229 ASN A C 1
ATOM 1881 O O . ASN A 1 229 ? 15.706 -11.842 17.617 1.00 97.69 229 ASN A O 1
ATOM 1885 N N . ARG A 1 230 ? 15.207 -10.456 15.931 1.00 97.62 230 ARG A N 1
ATOM 1886 C CA . ARG A 1 230 ? 15.232 -9.239 16.760 1.00 97.62 230 ARG A CA 1
ATOM 1887 C C . ARG A 1 230 ? 14.345 -8.133 16.202 1.00 97.62 230 ARG A C 1
ATOM 1889 O O . ARG A 1 230 ? 14.011 -8.130 15.018 1.00 97.62 230 ARG A O 1
ATOM 1896 N N . TYR A 1 231 ? 14.014 -7.172 17.058 1.00 97.75 231 TYR A N 1
ATOM 1897 C CA . TYR A 1 231 ? 13.345 -5.927 16.685 1.00 97.75 231 TYR A CA 1
ATOM 1898 C C . TYR A 1 231 ? 14.361 -4.812 16.384 1.00 97.75 231 TYR A C 1
ATOM 1900 O O . TYR A 1 231 ? 15.520 -4.879 16.800 1.00 97.75 231 TYR A O 1
ATOM 1908 N N . ARG A 1 232 ? 13.924 -3.779 15.658 1.00 96.12 232 ARG A N 1
ATOM 1909 C CA . ARG A 1 232 ? 14.578 -2.462 15.609 1.00 96.12 232 ARG A CA 1
ATOM 1910 C C . ARG A 1 232 ? 13.824 -1.507 16.530 1.00 96.12 232 ARG A C 1
ATOM 1912 O O . ARG A 1 232 ? 12.599 -1.447 16.459 1.00 96.12 232 ARG A O 1
ATOM 1919 N N . HIS A 1 233 ? 14.564 -0.726 17.311 1.00 94.50 233 HIS A N 1
ATOM 1920 C CA . HIS A 1 233 ? 14.028 0.181 18.335 1.00 94.50 233 HIS A CA 1
ATOM 1921 C C . HIS A 1 233 ? 14.194 1.672 17.981 1.00 94.50 233 HIS A C 1
ATOM 1923 O O . HIS A 1 233 ? 14.043 2.541 18.834 1.00 94.50 233 HIS A O 1
ATOM 1929 N N . GLU A 1 234 ? 14.512 1.985 16.719 1.00 93.25 234 GLU A N 1
ATOM 1930 C CA . GLU A 1 234 ? 14.563 3.369 16.233 1.00 93.25 234 GLU A CA 1
ATOM 1931 C C . GLU A 1 234 ? 13.170 4.028 16.283 1.00 93.25 234 GLU A C 1
ATOM 1933 O O . GLU A 1 234 ? 12.175 3.341 16.032 1.00 93.25 234 GLU A O 1
ATOM 1938 N N . PRO A 1 235 ? 13.050 5.360 16.458 1.00 94.19 235 PRO A N 1
ATOM 1939 C CA . PRO A 1 235 ? 11.758 6.067 16.418 1.00 94.19 235 PRO A CA 1
ATOM 1940 C C . PRO A 1 235 ? 10.994 5.954 15.081 1.00 94.19 235 PRO A C 1
ATOM 1942 O O . PRO A 1 235 ? 9.806 6.286 14.991 1.00 94.19 235 PRO A O 1
ATOM 1945 N N . SER A 1 236 ? 11.668 5.527 14.009 1.00 94.12 236 SER A N 1
ATOM 1946 C CA . SER A 1 236 ? 11.070 5.159 12.719 1.00 94.12 236 SER A CA 1
ATOM 1947 C C . SER A 1 236 ? 10.634 3.690 12.658 1.00 94.12 236 SER A C 1
ATOM 1949 O O . SER A 1 236 ? 9.731 3.347 11.894 1.00 94.12 236 SER A O 1
ATOM 1951 N N . SER A 1 237 ? 11.229 2.823 13.476 1.00 96.12 237 SER A N 1
ATOM 1952 C CA . SER A 1 237 ? 11.011 1.377 13.497 1.00 96.12 237 SER A CA 1
ATOM 1953 C C . SER A 1 237 ? 9.971 0.930 14.529 1.00 96.12 237 SER A C 1
ATOM 1955 O O . SER A 1 237 ? 9.250 -0.031 14.257 1.00 96.12 237 SER A O 1
ATOM 1957 N N . GLU A 1 238 ? 9.874 1.618 15.671 1.00 97.94 238 GLU A N 1
ATOM 1958 C CA . GLU A 1 238 ? 8.951 1.316 16.772 1.00 97.94 238 GLU A CA 1
ATOM 1959 C C . GLU A 1 238 ? 8.202 2.582 17.226 1.00 97.94 238 GLU A C 1
ATOM 1961 O O . GLU A 1 238 ? 8.806 3.555 17.672 1.00 97.94 238 GLU A O 1
ATOM 1966 N N . PHE A 1 239 ? 6.876 2.601 17.058 1.00 98.31 239 PHE A N 1
ATOM 1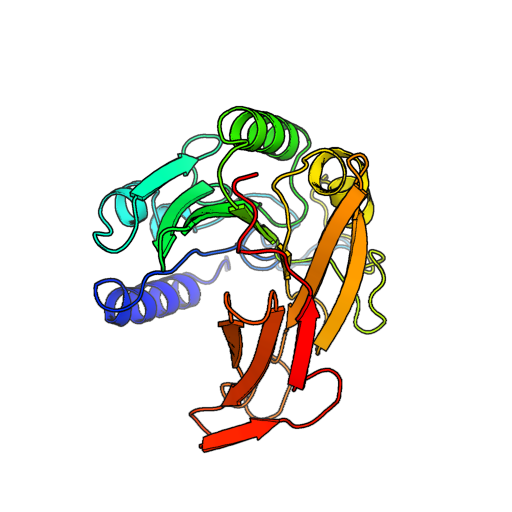967 C CA . PHE A 1 239 ? 6.004 3.723 17.437 1.00 98.31 239 PHE A CA 1
ATOM 1968 C C . PHE A 1 239 ? 4.534 3.279 17.545 1.00 98.31 239 PHE A C 1
ATOM 1970 O O . PHE A 1 239 ? 4.188 2.158 17.182 1.00 98.31 239 PHE A O 1
ATOM 1977 N N . SER A 1 240 ? 3.642 4.155 18.018 1.00 98.38 240 SER A N 1
ATOM 1978 C CA . SER A 1 240 ? 2.184 3.980 17.889 1.00 98.38 240 SER A CA 1
ATOM 1979 C C . SER A 1 240 ? 1.545 5.202 17.231 1.00 98.38 240 SER A C 1
ATOM 1981 O O . SER A 1 240 ? 2.076 6.306 17.348 1.00 98.38 240 SER A O 1
ATOM 1983 N N . LEU A 1 241 ? 0.421 5.004 16.540 1.00 98.31 241 LEU A N 1
ATOM 1984 C CA . LEU A 1 241 ? -0.400 6.064 15.946 1.00 98.31 241 LEU A CA 1
ATOM 1985 C C . LEU A 1 241 ? -1.859 5.940 16.432 1.00 98.31 241 LEU A C 1
ATOM 1987 O O . LEU A 1 241 ? -2.349 4.812 16.516 1.00 98.31 241 LEU A O 1
ATOM 1991 N N . PRO A 1 242 ? -2.540 7.055 16.762 1.00 97.56 242 PRO A N 1
ATOM 1992 C CA . PRO A 1 242 ? -3.899 7.037 17.302 1.00 97.56 242 PRO A CA 1
ATOM 1993 C C . PRO A 1 242 ? -4.934 6.801 16.200 1.00 97.56 242 PRO A C 1
ATOM 1995 O O . PRO A 1 242 ? -4.981 7.539 15.217 1.00 97.56 242 PRO A O 1
ATOM 1998 N N . TYR A 1 243 ? -5.792 5.808 16.390 1.00 96.25 243 TYR A N 1
ATOM 1999 C CA . TYR A 1 243 ? -6.812 5.395 15.443 1.00 96.25 243 TYR A CA 1
ATOM 2000 C C . TYR A 1 243 ? -8.073 4.912 16.176 1.00 96.25 243 TYR A C 1
ATOM 2002 O O . TYR A 1 243 ? -8.050 3.802 16.705 1.00 96.25 243 TYR A O 1
ATOM 2010 N N . PRO A 1 244 ? -9.171 5.695 16.161 1.00 92.56 244 PRO A N 1
ATOM 2011 C CA . PRO A 1 244 ? -10.435 5.294 16.767 1.00 92.56 244 PRO A CA 1
ATOM 2012 C C . PRO A 1 244 ? -11.005 4.007 16.155 1.00 92.56 244 PRO A C 1
ATOM 2014 O O . PRO A 1 244 ? -11.346 3.955 14.960 1.00 92.56 244 PRO A O 1
ATOM 2017 N N . MET A 1 245 ? -11.097 2.977 16.992 1.00 90.81 245 MET A N 1
ATOM 2018 C CA . MET A 1 245 ? -11.591 1.638 16.678 1.00 90.81 245 MET A CA 1
ATOM 2019 C C . MET A 1 245 ? -12.990 1.413 17.246 1.00 90.81 245 MET A C 1
ATOM 2021 O O . MET A 1 245 ? -13.796 0.798 16.547 1.00 90.81 245 MET A O 1
ATOM 2025 N N . ASP A 1 246 ? -13.304 2.002 18.401 1.00 75.38 246 ASP A N 1
ATOM 2026 C CA . ASP A 1 246 ? -14.618 1.901 19.057 1.00 75.38 246 ASP A CA 1
ATOM 2027 C C . ASP A 1 246 ? -15.734 2.701 18.351 1.00 75.38 246 ASP A C 1
ATOM 2029 O O . ASP A 1 246 ? -16.915 2.489 18.617 1.00 75.38 246 ASP A O 1
ATOM 2033 N N . ASP A 1 247 ? -15.392 3.598 17.415 1.00 63.50 247 ASP A N 1
ATOM 2034 C CA . ASP A 1 247 ? -16.360 4.387 16.635 1.00 63.50 247 ASP A CA 1
ATOM 2035 C C . ASP A 1 247 ? -16.963 3.573 15.455 1.00 63.50 247 ASP A C 1
ATOM 2037 O O . ASP A 1 247 ? -16.241 3.216 14.504 1.00 63.50 247 ASP A O 1
ATOM 2041 N N . PRO A 1 248 ? -18.282 3.276 15.448 1.00 53.97 248 PRO A N 1
ATOM 2042 C CA . PRO A 1 248 ? -18.984 2.706 14.298 1.00 53.97 248 PRO A CA 1
ATOM 2043 C C . PRO A 1 248 ? -19.223 3.785 13.219 1.00 53.97 248 PRO A C 1
ATOM 2045 O O . PRO A 1 248 ? -20.317 4.333 13.084 1.00 53.97 248 PRO A O 1
ATOM 2048 N N . ARG A 1 249 ? -18.157 4.082 12.463 1.00 54.50 249 ARG A N 1
ATOM 2049 C CA . ARG A 1 249 ? -18.044 5.185 11.485 1.00 54.50 249 ARG A CA 1
ATOM 2050 C C . ARG A 1 249 ? -18.988 5.201 10.282 1.00 54.50 249 ARG A C 1
ATOM 2052 O O . ARG A 1 249 ? -19.298 4.123 9.731 1.00 54.50 249 ARG A O 1
#

Secondary structure (DSSP, 8-state):
---S-HHHHHHHHHHHHHHTTTS-------TTSB-B-SSPPTTB-SBSSS--BSHHHHS-HHHHTT-TTSEEEEEETTEEEEEEEEEEETTEEEEEEEE-SS--HHHHHHHHHHHHH-TTSEEEEEEEE---TTS-S-----B-SS----HHHHHHHTGGG-TTEEEEEEESSSSEEEEEEE-TTS-EEEEEEE--TTSHHHHTT-EEEEEEEGGGTEEEEEEEETTTTEEE-STTTSEEEE---S---

Foldseek 3Di:
DDDVPVVVLVVVLVVCVVCQQPDDDQDADDQQQAAADPDDPVQEDRGQLGGDGCCCVRPFVVSVCPRPQWHWDDAPPRGSNWGKIWDADPNATAMEIYHHAQHAPVSQVVVQVVCVVVLLHQYEYEHAQAAAPAGDLDDPPRRRNDHHHGNVRCVVSHQLAHQRAAEYEYEDHAAKDWDWDHHPVRHIHIYIYGHQQPPPPRRLQKDWDWDDDQVQQKIWIWIAHPSVRDTDDDPRHTDMDGHHPVDSD